Protein AF-A0A967J7N3-F1 (afdb_monomer)

Sequence (209 aa):
EATVTTAWYPTAAAEADALASRIVAMHDAGRAWSDLAILFRKNKDMLLVHEALGRHGVPFEVANLGGLLSVPEVTDLHAWLRILHAPEDGPALARILLGSRFRLGLADLVPLARWVQSRRRTSELDRDHELLPDVGLLEAVDHLDELGDLRSGAVDALSSFAAEYRDLLEVAQGASLVELSRTILDRTGAWADLDSMDPSAGLSARLNL

Radius of gyration: 24.79 Å; Cα contacts (8 Å, |Δi|>4): 148; chains: 1; bounding box: 56×41×73 Å

Foldseek 3Di:
DDDDDDDDDPDLLRVLLVVLVVLVVVVVVPDDLVNDDDDDPDPVSVVSNVVNNVVSVHDDDDDDPPCLCVQLLSVLLVLLVCCLVPVQPQVSVVSNCCDPQLVDDPVQLVLLVVVLVVVVVVVVVVPPDPDDDRRHSLNSLVVVVPRPPHDPSSVVSSVVVNVVSVVLNVCVVPDDPVRSSVVSSVVSVVVVVLVPDDPVSSVVNVVVD

pLDDT: mean 83.0, std 15.22, range [42.44, 97.0]

Nearest PDB structures (foldseek):
  2pjr-assembly1_A  TM=7.431E-01  e=2.105E-07  Geobacillus stearothermophilus
  2is4-assembly1_B  TM=7.824E-01  e=3.946E-05  Escherichia coli
  4c2t-assembly1_B  TM=7.831E-01  e=3.759E-05  Deinococcus radiodurans
  2is4-assembly1_A  TM=7.619E-01  e=3.946E-05  Escherichia coli
  2is6-assembly1_A  TM=7.707E-01  e=3.170E-04  Escherichia coli

Secondary structure (DSSP, 8-state):
-PPP-----SSHHHHHHHHHHHHHHHHHTT--GGG-----SSGGGHHHHHHHHHHTT-----S--TTGGGSHHHHHHHHHHHHHH-TT-HHHHHHHHHSTTT---HHHHHHHHHHHHHHHHHHHH-TTS-------HHHHHHTTTT-TT--HHHHHHHHHHHHHHHHHHHHHTTS-HHHHHHHHHHHHTHHHHHHTS-HHHHHHHHHH-

Mean predicted aligned error: 12.07 Å

Structure (mmCIF, N/CA/C/O backbone):
data_AF-A0A967J7N3-F1
#
_entry.id   AF-A0A967J7N3-F1
#
loop_
_atom_site.group_PDB
_atom_site.id
_atom_site.type_symbol
_atom_site.label_atom_id
_atom_site.label_alt_id
_atom_site.label_comp_id
_atom_site.label_asym_id
_atom_site.label_entity_id
_atom_site.label_seq_id
_atom_site.pdbx_PDB_ins_code
_atom_site.Cartn_x
_atom_site.Cartn_y
_atom_site.Cartn_z
_atom_site.occupancy
_atom_site.B_iso_or_equiv
_atom_site.auth_seq_id
_atom_site.auth_comp_id
_atom_site.auth_asym_id
_atom_site.auth_atom_id
_atom_site.pdbx_PDB_model_num
ATOM 1 N N . GLU A 1 1 ? 32.189 -23.922 -27.385 1.00 58.09 1 GLU A N 1
ATOM 2 C CA . GLU A 1 1 ? 33.043 -23.364 -26.317 1.00 58.09 1 GLU A CA 1
ATOM 3 C C . GLU A 1 1 ? 32.393 -22.076 -25.834 1.00 58.09 1 GLU A C 1
ATOM 5 O O . GLU A 1 1 ? 31.979 -21.292 -26.679 1.00 58.09 1 GLU A O 1
ATOM 10 N N . ALA A 1 2 ? 32.187 -21.896 -24.529 1.00 78.94 2 ALA A N 1
ATOM 11 C CA . ALA A 1 2 ? 31.588 -20.669 -24.006 1.00 78.94 2 ALA A CA 1
ATOM 12 C C . ALA A 1 2 ? 32.706 -19.686 -23.635 1.00 78.94 2 ALA A C 1
ATOM 14 O O . ALA A 1 2 ? 33.539 -19.994 -22.785 1.00 78.94 2 ALA A O 1
ATOM 15 N N . THR A 1 3 ? 32.739 -18.520 -24.279 1.00 89.62 3 THR A N 1
ATOM 16 C CA . THR A 1 3 ? 33.706 -17.456 -23.978 1.00 89.62 3 THR A CA 1
ATOM 17 C C . THR A 1 3 ? 33.108 -16.496 -22.958 1.00 89.62 3 THR A C 1
ATOM 19 O O . THR A 1 3 ? 32.027 -15.951 -23.175 1.00 89.62 3 THR A O 1
ATOM 22 N N . VAL A 1 4 ? 33.818 -16.263 -21.855 1.00 92.50 4 VAL A N 1
ATOM 23 C CA . VAL A 1 4 ? 33.448 -15.252 -20.856 1.00 92.50 4 VAL A CA 1
ATOM 24 C C . VAL A 1 4 ? 34.242 -13.979 -21.132 1.00 92.50 4 VAL A C 1
ATOM 26 O O . VAL A 1 4 ? 35.457 -14.028 -21.316 1.00 92.50 4 VAL A O 1
ATOM 29 N N . THR A 1 5 ? 33.560 -12.837 -21.166 1.00 92.44 5 THR A N 1
ATOM 30 C CA . THR A 1 5 ? 34.181 -11.515 -21.325 1.00 92.44 5 THR A CA 1
ATOM 31 C C . THR A 1 5 ? 33.930 -10.692 -20.072 1.00 92.44 5 THR A C 1
ATOM 33 O O . THR A 1 5 ? 32.819 -10.694 -19.547 1.00 92.44 5 THR A O 1
ATOM 36 N N . THR A 1 6 ? 34.946 -9.970 -19.613 1.00 94.62 6 THR A N 1
ATOM 37 C CA . THR A 1 6 ? 34.839 -9.009 -18.513 1.00 94.62 6 THR A CA 1
ATOM 38 C C . THR A 1 6 ? 35.262 -7.628 -19.001 1.00 94.62 6 THR A C 1
ATOM 40 O O . THR A 1 6 ? 36.109 -7.501 -19.885 1.00 94.62 6 THR A O 1
ATOM 43 N N . ALA A 1 7 ? 34.645 -6.589 -18.448 1.00 93.62 7 ALA A N 1
ATOM 44 C CA . ALA A 1 7 ? 34.952 -5.200 -18.754 1.00 93.62 7 ALA A CA 1
ATOM 45 C C . ALA A 1 7 ? 34.830 -4.362 -17.480 1.00 93.62 7 ALA A C 1
ATOM 47 O O . ALA A 1 7 ? 34.119 -4.738 -16.549 1.00 93.62 7 ALA A O 1
ATOM 48 N N . TRP A 1 8 ? 35.542 -3.240 -17.443 1.00 96.56 8 TRP A N 1
ATOM 49 C CA . TRP A 1 8 ? 35.456 -2.258 -16.369 1.00 96.56 8 TRP A CA 1
ATOM 50 C C . TRP A 1 8 ? 35.079 -0.905 -16.961 1.00 96.56 8 TRP A C 1
ATOM 52 O O . TRP A 1 8 ? 35.595 -0.530 -18.016 1.00 96.56 8 TRP A O 1
ATOM 62 N N . TYR A 1 9 ? 34.208 -0.176 -16.267 1.00 96.00 9 TYR A N 1
ATOM 63 C CA . TYR A 1 9 ? 33.705 1.119 -16.708 1.00 96.00 9 TYR A CA 1
ATOM 64 C C . TYR A 1 9 ? 33.923 2.189 -15.632 1.00 96.00 9 TYR A C 1
ATOM 66 O O . TYR A 1 9 ? 33.829 1.884 -14.442 1.00 96.00 9 TYR A O 1
ATOM 74 N N . PRO A 1 10 ? 34.166 3.455 -16.024 1.00 95.31 10 PRO A N 1
ATOM 75 C CA . PRO A 1 10 ? 34.413 4.536 -15.067 1.00 95.31 10 PRO A CA 1
ATOM 76 C C . PRO A 1 10 ? 33.214 4.885 -14.177 1.00 95.31 10 PRO A C 1
ATOM 78 O O . PRO A 1 10 ? 33.399 5.425 -13.089 1.00 95.31 10 PRO A O 1
ATOM 81 N N . THR A 1 11 ? 31.988 4.625 -14.642 1.00 95.75 11 THR A N 1
ATOM 82 C CA . THR A 1 11 ? 30.748 4.921 -13.913 1.00 95.75 11 THR A CA 1
ATOM 83 C C . THR A 1 11 ? 29.717 3.816 -14.128 1.00 95.75 11 THR A C 1
ATOM 85 O O . THR A 1 11 ? 29.716 3.155 -15.165 1.00 95.75 11 THR A O 1
ATOM 88 N N . ALA A 1 12 ? 28.792 3.664 -13.175 1.00 91.69 12 ALA A N 1
ATOM 89 C CA . ALA A 1 12 ? 27.666 2.734 -13.301 1.00 91.69 12 ALA A CA 1
ATOM 90 C C . ALA A 1 12 ? 26.746 3.087 -14.487 1.00 91.69 12 ALA A C 1
ATOM 92 O O . ALA A 1 12 ? 26.204 2.202 -15.137 1.00 91.69 12 ALA A O 1
ATOM 93 N N . ALA A 1 13 ? 26.611 4.377 -14.815 1.00 92.06 13 ALA A N 1
ATOM 94 C CA . ALA A 1 13 ? 25.871 4.813 -15.999 1.00 92.06 13 ALA A CA 1
ATOM 95 C C . ALA A 1 13 ? 26.564 4.378 -17.305 1.00 92.06 13 ALA A C 1
ATOM 97 O O . ALA A 1 13 ? 25.904 3.888 -18.215 1.00 92.06 13 ALA A O 1
ATOM 98 N N . ALA A 1 14 ? 27.897 4.494 -17.384 1.00 95.75 14 ALA A N 1
ATOM 99 C CA . ALA A 1 14 ? 28.658 4.029 -18.544 1.00 95.75 14 ALA A CA 1
ATOM 100 C C . ALA A 1 14 ? 28.619 2.498 -18.683 1.00 95.75 14 ALA A C 1
ATOM 102 O O . ALA A 1 14 ? 28.550 1.984 -19.797 1.00 95.75 14 ALA A O 1
ATOM 103 N N . GLU A 1 15 ? 28.637 1.774 -17.562 1.00 95.69 15 GLU A N 1
ATOM 104 C CA . GLU A 1 15 ? 28.423 0.324 -17.542 1.00 95.69 15 GLU A CA 1
ATOM 105 C C . GLU A 1 15 ? 27.031 -0.048 -18.066 1.00 95.69 15 GLU A C 1
ATOM 107 O O . GLU A 1 15 ? 26.917 -0.920 -18.926 1.00 95.69 15 GLU A O 1
ATOM 112 N N . ALA A 1 16 ? 25.984 0.641 -17.603 1.00 94.50 16 ALA A N 1
ATOM 113 C CA . ALA A 1 16 ? 24.609 0.416 -18.039 1.00 94.50 16 ALA A CA 1
ATOM 114 C C . ALA A 1 16 ? 24.421 0.650 -19.549 1.00 94.50 16 ALA A C 1
ATOM 116 O O . ALA A 1 16 ? 23.828 -0.190 -20.228 1.00 94.50 16 ALA A O 1
ATOM 117 N N . ASP A 1 17 ? 24.980 1.734 -20.097 1.00 95.75 17 ASP A N 1
ATOM 118 C CA . ASP A 1 17 ? 24.931 2.016 -21.540 1.00 95.75 17 ASP A CA 1
ATOM 119 C C . ASP A 1 17 ? 25.707 0.990 -22.367 1.00 95.75 17 ASP A C 1
ATOM 121 O O . ASP A 1 17 ? 25.257 0.562 -23.435 1.00 95.75 17 ASP A O 1
ATOM 125 N N . ALA A 1 18 ? 26.863 0.548 -21.873 1.00 96.19 18 ALA A N 1
ATOM 126 C CA . ALA A 1 18 ? 27.638 -0.484 -22.544 1.00 96.19 18 ALA A CA 1
ATOM 127 C C . ALA A 1 18 ? 26.926 -1.847 -22.519 1.00 96.19 18 ALA A C 1
ATOM 129 O O . ALA A 1 18 ? 26.960 -2.572 -23.517 1.00 96.19 18 ALA A O 1
ATOM 130 N N . LEU A 1 19 ? 26.249 -2.183 -21.414 1.00 95.69 19 LEU A N 1
ATOM 131 C CA . LEU A 1 19 ? 25.390 -3.364 -21.307 1.00 95.69 19 LEU A CA 1
ATOM 132 C C . LEU A 1 19 ? 24.241 -3.299 -22.316 1.00 95.69 19 LEU A C 1
ATOM 134 O O . LEU A 1 19 ? 24.088 -4.231 -23.105 1.00 95.69 19 LEU A O 1
ATOM 138 N N . ALA A 1 20 ? 23.487 -2.197 -22.347 1.00 96.06 20 ALA A N 1
ATOM 139 C CA . ALA A 1 20 ? 22.379 -2.007 -23.283 1.00 96.06 20 ALA A CA 1
ATOM 140 C C . ALA A 1 20 ? 22.848 -2.107 -24.745 1.00 96.06 20 ALA A C 1
ATOM 142 O O . ALA A 1 20 ? 22.291 -2.878 -25.527 1.00 96.06 20 ALA A O 1
ATOM 143 N N . SER A 1 21 ? 23.946 -1.430 -25.090 1.00 96.75 21 SER A N 1
ATOM 144 C CA . SER A 1 21 ? 24.555 -1.501 -26.425 1.00 96.75 21 SER A CA 1
ATOM 145 C C . SER A 1 21 ? 24.969 -2.926 -26.807 1.00 96.75 21 SER A C 1
ATOM 147 O O . SER A 1 21 ? 24.811 -3.345 -27.954 1.00 96.75 21 SER A O 1
ATOM 149 N N . ARG A 1 22 ? 25.494 -3.705 -25.854 1.00 95.88 22 ARG A N 1
ATOM 150 C CA . ARG A 1 22 ? 25.904 -5.092 -26.104 1.00 95.88 22 ARG A CA 1
ATOM 151 C C . ARG A 1 22 ? 24.712 -6.026 -26.287 1.00 95.88 22 ARG A C 1
ATOM 153 O O . ARG A 1 22 ? 24.789 -6.927 -27.118 1.00 95.88 22 ARG A O 1
ATOM 160 N N . ILE A 1 23 ? 23.633 -5.803 -25.545 1.00 96.25 23 ILE A N 1
ATOM 161 C CA . ILE A 1 23 ? 22.369 -6.529 -25.696 1.00 96.25 23 ILE A CA 1
ATOM 162 C C . ILE A 1 23 ? 21.775 -6.282 -27.088 1.00 96.25 23 ILE A C 1
ATOM 164 O O . ILE A 1 23 ? 21.447 -7.249 -27.774 1.00 96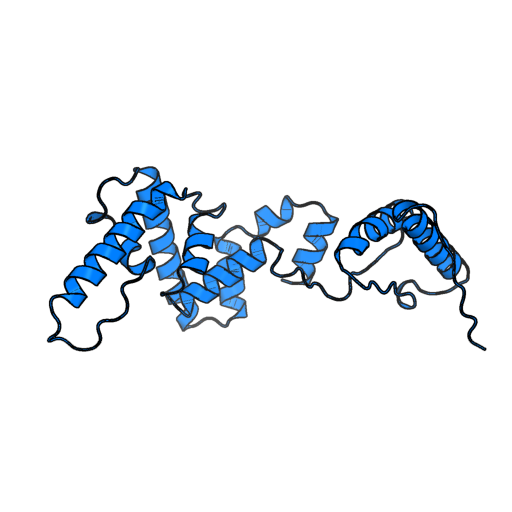.25 23 ILE A O 1
ATOM 168 N N . VAL A 1 24 ? 21.756 -5.027 -27.556 1.00 97.00 24 VAL A N 1
ATOM 169 C CA . VAL A 1 24 ? 21.360 -4.683 -28.936 1.00 97.00 24 VAL A CA 1
ATOM 170 C C . VAL A 1 24 ? 22.236 -5.410 -29.956 1.00 97.00 24 VAL A C 1
ATOM 172 O O . VAL A 1 24 ? 21.717 -6.109 -30.817 1.00 97.00 24 VAL A O 1
ATOM 175 N N . ALA A 1 25 ? 23.563 -5.355 -29.812 1.00 96.38 25 ALA A N 1
ATOM 176 C CA . ALA A 1 25 ? 24.470 -6.024 -30.746 1.00 96.38 25 ALA A CA 1
ATOM 177 C C . ALA A 1 25 ? 24.284 -7.555 -30.789 1.00 96.38 25 ALA A C 1
ATOM 179 O O . ALA A 1 25 ? 24.445 -8.174 -31.840 1.00 96.38 25 ALA A O 1
ATOM 180 N N . MET A 1 26 ? 23.957 -8.190 -29.656 1.00 95.75 26 MET A N 1
ATOM 181 C CA . MET A 1 26 ? 23.635 -9.621 -29.619 1.00 95.75 26 MET A CA 1
ATOM 182 C C . MET A 1 26 ? 22.309 -9.927 -30.317 1.00 95.75 26 MET A C 1
ATOM 184 O O . MET A 1 26 ? 22.208 -10.954 -30.992 1.00 95.75 26 MET A O 1
ATOM 188 N N . HIS A 1 27 ? 21.315 -9.050 -30.169 1.00 96.44 27 HIS A N 1
ATOM 189 C CA . HIS A 1 27 ? 20.041 -9.177 -30.865 1.00 96.44 27 HIS A CA 1
ATOM 190 C C . HIS A 1 27 ? 20.195 -9.015 -32.377 1.00 96.44 27 HIS A C 1
ATOM 192 O O . HIS A 1 27 ? 19.741 -9.875 -33.129 1.00 96.44 27 HIS A O 1
ATOM 198 N N . ASP A 1 28 ? 20.934 -7.994 -32.814 1.00 96.31 28 ASP A N 1
ATOM 199 C CA . ASP A 1 28 ? 21.247 -7.756 -34.227 1.00 96.31 28 ASP A CA 1
ATOM 200 C C . ASP A 1 28 ? 22.021 -8.931 -34.852 1.00 96.31 28 ASP A C 1
ATOM 202 O O . ASP A 1 28 ? 21.887 -9.219 -36.041 1.00 96.31 28 ASP A O 1
ATOM 206 N N . ALA A 1 29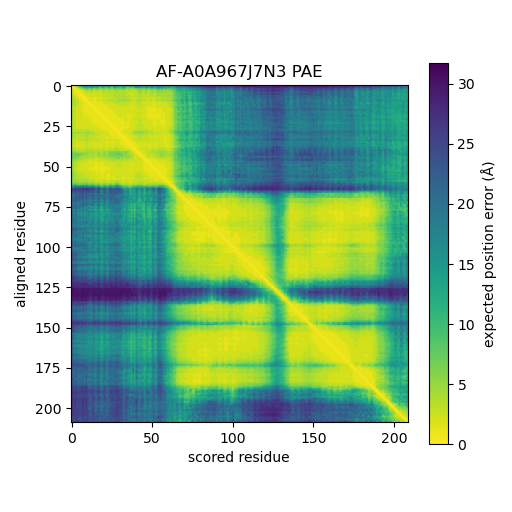 ? 22.795 -9.663 -34.044 1.00 96.25 29 ALA A N 1
ATOM 207 C CA . ALA A 1 29 ? 23.470 -10.900 -34.440 1.00 96.25 29 ALA A CA 1
ATOM 208 C C . ALA A 1 29 ? 22.553 -12.147 -34.450 1.00 96.25 29 ALA A C 1
ATOM 210 O O . ALA A 1 29 ? 23.033 -13.258 -34.684 1.00 96.25 29 ALA A O 1
ATOM 211 N N . GLY A 1 30 ? 21.249 -11.985 -34.204 1.00 95.94 30 GLY A N 1
ATOM 212 C CA . GLY A 1 30 ? 20.223 -13.021 -34.341 1.00 95.94 30 GLY A CA 1
ATOM 213 C C . GLY A 1 30 ? 19.737 -13.661 -33.037 1.00 95.94 30 GLY A C 1
ATOM 214 O O . GLY A 1 30 ? 19.027 -14.664 -33.095 1.00 95.94 30 GLY A O 1
ATOM 215 N N . ARG A 1 31 ? 20.103 -13.137 -31.859 1.00 96.12 31 ARG A N 1
ATOM 216 C CA . ARG A 1 31 ? 19.573 -13.637 -30.574 1.00 96.12 31 ARG A CA 1
ATOM 217 C C . ARG A 1 31 ? 18.204 -13.034 -30.281 1.00 96.12 31 ARG A C 1
ATOM 219 O O . ARG A 1 31 ? 18.018 -11.833 -30.437 1.00 96.12 31 ARG A O 1
ATOM 226 N N . ALA A 1 32 ? 17.245 -13.828 -29.809 1.00 94.69 32 ALA A N 1
ATOM 227 C CA . ALA A 1 32 ? 15.979 -13.267 -29.347 1.00 94.69 32 ALA A CA 1
ATOM 228 C C . ALA A 1 32 ? 16.188 -12.492 -28.035 1.00 94.69 32 ALA A C 1
ATOM 230 O O . ALA A 1 32 ? 17.042 -12.859 -27.227 1.00 94.69 32 ALA A O 1
ATOM 231 N N . TRP A 1 33 ? 15.385 -11.451 -27.791 1.00 92.88 33 TRP A N 1
ATOM 232 C CA . TRP A 1 33 ? 15.417 -10.712 -26.519 1.00 92.88 33 TRP A CA 1
ATOM 233 C C . TRP A 1 33 ? 15.202 -11.634 -25.314 1.00 92.88 33 TRP A C 1
ATOM 235 O O . TRP A 1 33 ? 15.900 -11.514 -24.314 1.00 92.88 33 TRP A O 1
ATOM 245 N N . SER A 1 34 ? 14.302 -12.612 -25.454 1.00 90.56 34 SER A N 1
ATOM 246 C CA . SER A 1 34 ? 13.989 -13.624 -24.439 1.00 90.56 34 SER A CA 1
ATOM 247 C C . SER A 1 34 ? 15.159 -14.546 -24.083 1.00 90.56 34 SER A C 1
ATOM 249 O O . SER A 1 34 ? 15.112 -15.213 -23.054 1.00 90.56 34 SER A O 1
ATOM 251 N N . ASP A 1 35 ? 16.207 -14.598 -24.911 1.00 93.50 35 ASP A N 1
ATOM 252 C CA . ASP A 1 35 ? 17.390 -15.431 -24.668 1.00 93.50 35 ASP A CA 1
ATOM 253 C C . ASP A 1 35 ? 18.478 -14.696 -23.871 1.00 93.50 35 ASP A C 1
ATOM 255 O O . ASP A 1 35 ? 19.567 -15.244 -23.654 1.00 93.50 35 ASP A O 1
ATOM 259 N N . LEU A 1 36 ? 18.233 -13.434 -23.510 1.00 93.56 36 LEU A N 1
ATOM 260 C CA . LEU A 1 36 ? 19.187 -12.549 -22.858 1.00 93.56 36 LEU A CA 1
ATOM 261 C C . LEU A 1 36 ? 18.678 -12.185 -21.461 1.00 93.56 36 LEU A C 1
ATOM 263 O O . LEU A 1 36 ? 17.523 -11.817 -21.280 1.00 93.56 36 LEU A O 1
ATOM 267 N N . ALA A 1 37 ? 19.561 -12.261 -20.467 1.00 92.06 37 ALA A N 1
ATOM 268 C CA . ALA A 1 37 ? 19.248 -11.899 -19.090 1.00 92.06 37 ALA A CA 1
ATOM 269 C C . ALA A 1 37 ? 20.377 -11.057 -18.489 1.00 92.06 37 ALA A C 1
ATOM 271 O O . ALA A 1 37 ? 21.558 -11.338 -18.707 1.00 92.06 37 ALA A O 1
ATOM 272 N N . ILE A 1 38 ? 20.004 -10.047 -17.701 1.00 91.06 38 ILE A N 1
ATOM 273 C CA . ILE A 1 38 ? 20.932 -9.235 -16.911 1.00 91.06 38 ILE A CA 1
ATOM 274 C C . ILE A 1 38 ? 20.717 -9.589 -15.442 1.00 91.06 38 ILE A C 1
ATOM 276 O O . ILE A 1 38 ? 19.620 -9.442 -14.909 1.00 91.06 38 ILE A O 1
ATOM 280 N N . LEU A 1 39 ? 21.769 -10.084 -14.791 1.00 89.69 39 LEU A N 1
ATOM 281 C CA . LEU A 1 39 ? 21.716 -10.518 -13.399 1.00 89.69 39 LEU A CA 1
ATOM 282 C C . LEU A 1 39 ? 22.371 -9.472 -12.505 1.00 89.69 39 LEU A C 1
ATOM 284 O O . LEU A 1 39 ? 23.555 -9.166 -12.646 1.00 89.69 39 LEU A O 1
ATOM 288 N N . PHE A 1 40 ? 21.601 -8.962 -11.550 1.00 83.75 40 PHE A N 1
ATOM 289 C CA . PHE A 1 40 ? 22.069 -7.989 -10.572 1.00 83.75 40 PHE A CA 1
ATOM 290 C C . PHE A 1 40 ? 22.336 -8.652 -9.230 1.00 83.75 40 PHE A C 1
ATOM 292 O O . PHE A 1 40 ? 21.640 -9.576 -8.814 1.00 83.75 40 PHE A O 1
ATOM 299 N N . ARG A 1 41 ? 23.312 -8.115 -8.494 1.00 83.88 41 ARG A N 1
ATOM 300 C CA . ARG A 1 41 ? 23.512 -8.480 -7.087 1.00 83.88 41 ARG A CA 1
ATOM 301 C C . ARG A 1 41 ? 22.559 -7.734 -6.151 1.00 83.88 41 ARG A C 1
ATOM 303 O O . ARG A 1 41 ? 22.209 -8.262 -5.099 1.00 83.88 41 ARG A O 1
ATOM 310 N N . LYS A 1 42 ? 22.200 -6.488 -6.478 1.00 76.00 42 LYS A N 1
ATOM 311 C CA . LYS A 1 42 ? 21.324 -5.623 -5.674 1.00 76.00 42 LYS A CA 1
ATOM 312 C C . LYS A 1 42 ? 20.320 -4.914 -6.580 1.00 76.00 42 LYS A C 1
ATOM 314 O O . LYS A 1 42 ? 20.713 -4.341 -7.589 1.00 76.00 42 LYS A O 1
ATOM 319 N N . ASN A 1 43 ? 19.055 -4.858 -6.161 1.00 67.88 43 ASN A N 1
ATOM 320 C CA . ASN A 1 43 ? 17.979 -4.252 -6.958 1.00 67.88 43 ASN A CA 1
ATOM 321 C C . ASN A 1 43 ? 18.192 -2.760 -7.245 1.00 67.88 43 ASN A C 1
ATOM 323 O O . ASN A 1 43 ? 17.767 -2.273 -8.282 1.00 67.88 43 ASN A O 1
ATOM 327 N N . LYS A 1 44 ? 18.881 -2.029 -6.359 1.00 71.62 44 LYS A N 1
ATOM 328 C CA . LYS A 1 44 ? 19.139 -0.591 -6.546 1.00 71.62 44 LYS A CA 1
ATOM 329 C C . LYS A 1 44 ? 19.947 -0.263 -7.812 1.00 71.62 44 LYS A C 1
ATOM 331 O O . LYS A 1 44 ? 19.843 0.847 -8.314 1.00 71.62 44 LYS A O 1
ATOM 336 N N . ASP A 1 45 ? 20.745 -1.211 -8.307 1.00 75.00 45 ASP A N 1
ATOM 337 C CA . ASP A 1 45 ? 21.608 -1.012 -9.477 1.00 75.00 45 ASP A CA 1
ATOM 338 C C . ASP A 1 45 ? 20.827 -1.230 -10.796 1.00 75.00 45 ASP A C 1
ATOM 340 O O . ASP A 1 45 ? 21.311 -0.909 -11.878 1.00 75.00 45 ASP A O 1
ATOM 344 N N . MET A 1 46 ? 19.589 -1.729 -10.702 1.00 80.94 46 MET A N 1
ATOM 345 C CA . MET A 1 46 ? 18.705 -2.036 -11.829 1.00 80.94 46 MET A CA 1
ATOM 346 C C . MET A 1 46 ? 18.165 -0.779 -12.523 1.00 80.94 46 MET A C 1
ATOM 348 O O . MET A 1 46 ? 18.026 -0.772 -13.742 1.00 80.94 46 MET A O 1
ATOM 352 N N . LEU A 1 47 ? 17.902 0.299 -11.768 1.00 80.88 47 LEU A N 1
ATOM 353 C CA . LEU A 1 47 ? 17.286 1.522 -12.301 1.00 80.88 47 LEU A CA 1
ATOM 354 C C . LEU A 1 47 ? 18.123 2.152 -13.426 1.00 80.88 47 LEU A C 1
ATOM 356 O O . LEU A 1 47 ? 17.586 2.502 -14.470 1.00 80.88 47 LEU A O 1
ATOM 360 N N . LEU A 1 48 ? 19.447 2.214 -13.248 1.00 86.19 48 LEU A N 1
ATOM 361 C CA . LEU A 1 48 ? 20.364 2.746 -14.263 1.00 86.19 48 LEU A CA 1
ATOM 362 C C . LEU A 1 48 ? 20.348 1.912 -15.550 1.00 86.19 48 LEU A C 1
ATOM 364 O O . LEU A 1 48 ? 20.441 2.457 -16.648 1.00 86.19 48 LEU A O 1
ATOM 368 N N . VAL A 1 49 ? 20.210 0.590 -15.425 1.00 90.25 49 VAL A N 1
ATOM 369 C CA . VAL A 1 49 ? 20.120 -0.302 -16.585 1.00 90.25 49 VAL A CA 1
ATOM 370 C C . VAL A 1 49 ? 18.759 -0.193 -17.266 1.00 90.25 49 VAL A C 1
ATOM 372 O O . VAL A 1 49 ? 18.720 -0.205 -18.490 1.00 90.25 49 VAL A O 1
ATOM 375 N N . HIS A 1 50 ? 17.661 -0.010 -16.527 1.00 86.75 50 HIS A N 1
ATOM 376 C CA . HIS A 1 50 ? 16.349 0.263 -17.126 1.00 86.75 50 HIS A CA 1
ATOM 377 C C . HIS A 1 50 ? 16.358 1.524 -17.986 1.00 86.75 50 HIS A C 1
ATOM 379 O O . HIS A 1 50 ? 15.909 1.487 -19.129 1.00 86.75 50 HIS A O 1
ATOM 385 N N . GLU A 1 51 ? 16.899 2.625 -17.461 1.00 86.56 51 GLU A N 1
ATOM 386 C CA . GLU A 1 51 ? 17.009 3.879 -18.209 1.00 86.56 51 GLU A CA 1
ATOM 387 C C . GLU A 1 51 ? 17.854 3.698 -19.477 1.00 86.56 51 GLU A C 1
ATOM 389 O O . GLU A 1 51 ? 17.460 4.144 -20.556 1.00 86.56 51 GLU A O 1
ATOM 394 N N . ALA A 1 52 ? 18.986 2.994 -19.381 1.00 93.69 52 ALA A N 1
ATOM 395 C CA . ALA A 1 52 ? 19.824 2.686 -20.535 1.00 93.69 52 ALA A CA 1
ATOM 396 C C . ALA A 1 52 ? 19.082 1.827 -21.576 1.00 93.69 52 ALA A C 1
ATOM 398 O O . ALA A 1 52 ? 19.007 2.212 -22.741 1.00 93.69 52 ALA A O 1
ATOM 399 N N . LEU A 1 53 ? 18.467 0.709 -21.175 1.00 93.06 53 LEU A N 1
ATOM 400 C CA . LEU A 1 53 ? 17.690 -0.150 -22.078 1.00 93.06 53 LEU A CA 1
ATOM 401 C C . LEU A 1 53 ? 16.554 0.623 -22.761 1.00 93.06 53 LEU A C 1
ATOM 403 O O . LEU A 1 53 ? 16.379 0.495 -23.973 1.00 93.06 53 LEU A O 1
ATOM 407 N N . GLY A 1 54 ? 15.853 1.487 -22.018 1.00 89.06 54 GLY A N 1
ATOM 408 C CA . GLY A 1 54 ? 14.815 2.369 -22.549 1.00 89.06 54 GLY A CA 1
ATOM 409 C C . GLY A 1 54 ? 15.343 3.345 -23.605 1.00 89.06 54 GLY A C 1
ATOM 410 O O . GLY A 1 54 ? 14.763 3.448 -24.685 1.00 89.06 54 GLY A O 1
ATOM 411 N N . ARG A 1 55 ? 16.485 4.005 -23.355 1.00 93.62 55 ARG A N 1
ATOM 412 C CA . ARG A 1 55 ? 17.140 4.886 -24.348 1.00 93.62 55 ARG A CA 1
ATOM 413 C C . ARG A 1 55 ? 17.560 4.144 -25.616 1.00 93.62 55 ARG A C 1
ATOM 415 O O . ARG A 1 55 ? 17.539 4.729 -26.694 1.00 93.62 55 ARG A O 1
ATOM 422 N N . HIS A 1 56 ? 17.930 2.873 -25.485 1.00 93.44 56 HIS A N 1
ATOM 423 C CA . HIS A 1 56 ? 18.306 2.004 -26.599 1.00 93.44 56 HIS A CA 1
ATOM 424 C C . HIS A 1 56 ? 17.109 1.308 -27.273 1.00 93.44 56 HIS A C 1
ATOM 426 O O . HIS A 1 56 ? 17.309 0.572 -28.237 1.00 93.44 56 HIS A O 1
ATOM 432 N N . GLY A 1 57 ? 15.876 1.531 -26.801 1.00 91.56 57 GLY A N 1
ATOM 433 C CA . GLY A 1 57 ? 14.670 0.916 -27.363 1.00 91.56 57 GLY A CA 1
ATOM 434 C C . GLY A 1 57 ? 14.594 -0.601 -27.162 1.00 91.56 57 GLY A C 1
ATOM 435 O O . GLY A 1 57 ? 13.916 -1.285 -27.926 1.00 91.56 57 GLY A O 1
ATOM 436 N N . VAL A 1 58 ? 15.300 -1.137 -26.164 1.00 93.44 58 VAL A N 1
ATOM 437 C CA . VAL A 1 58 ? 15.313 -2.573 -25.874 1.00 93.44 58 VAL A CA 1
ATOM 438 C C . VAL A 1 58 ? 14.076 -2.931 -25.048 1.00 93.44 58 VAL A C 1
ATOM 440 O O . VAL A 1 58 ? 13.915 -2.383 -23.955 1.00 93.44 58 VAL A O 1
ATOM 443 N N . PRO A 1 59 ? 13.209 -3.851 -25.507 1.00 88.56 59 PRO A N 1
ATOM 444 C CA . PRO A 1 59 ? 12.123 -4.358 -24.680 1.00 88.56 59 PRO A CA 1
ATOM 445 C C . PRO A 1 59 ? 12.699 -5.217 -23.548 1.00 88.56 59 PRO A C 1
ATOM 447 O O . PRO A 1 59 ? 13.541 -6.083 -23.789 1.00 88.56 59 PRO A O 1
ATOM 450 N N . PHE A 1 60 ? 12.247 -4.996 -22.315 1.00 84.31 60 PHE A N 1
ATOM 451 C CA . PHE A 1 60 ? 12.707 -5.758 -21.156 1.00 84.31 60 PHE A CA 1
ATOM 452 C C . PHE A 1 60 ? 11.562 -6.096 -20.205 1.00 84.31 60 PHE A C 1
ATOM 454 O O . PHE A 1 60 ? 10.570 -5.375 -20.110 1.00 84.31 60 PHE A O 1
ATOM 461 N N . GLU A 1 61 ? 11.740 -7.196 -19.480 1.00 80.00 61 GLU A N 1
ATOM 462 C CA . GLU A 1 61 ? 10.878 -7.629 -18.388 1.00 80.00 61 GLU A CA 1
ATOM 463 C C . GLU A 1 61 ? 11.733 -7.805 -17.131 1.00 80.00 61 GLU A C 1
ATOM 465 O O . GLU A 1 61 ? 12.859 -8.307 -17.186 1.00 80.00 61 GLU A O 1
ATOM 470 N N . VAL A 1 62 ? 11.203 -7.384 -15.985 1.00 75.56 62 VAL A N 1
ATOM 471 C CA . VAL A 1 62 ? 11.888 -7.510 -14.698 1.00 75.56 62 VAL A CA 1
ATOM 472 C C . VAL A 1 62 ? 11.445 -8.799 -14.023 1.00 75.56 62 VAL A C 1
ATOM 474 O O . VAL A 1 62 ? 10.399 -8.853 -13.378 1.00 75.56 62 VAL A O 1
ATOM 477 N N . ALA A 1 63 ? 12.263 -9.845 -14.144 1.00 61.06 63 ALA A N 1
ATOM 478 C CA . ALA A 1 63 ? 12.072 -11.068 -13.374 1.00 61.06 63 ALA A CA 1
ATOM 479 C C . ALA A 1 63 ? 12.278 -10.767 -11.877 1.00 61.06 63 ALA A C 1
ATOM 481 O O . ALA A 1 63 ? 13.296 -10.190 -11.495 1.00 61.06 63 ALA A O 1
ATOM 482 N N . ASN A 1 64 ? 11.328 -11.187 -11.036 1.00 53.12 64 ASN A N 1
ATOM 483 C CA . ASN A 1 64 ? 11.165 -10.805 -9.625 1.00 53.12 64 ASN A CA 1
ATOM 484 C C . ASN A 1 64 ? 10.723 -9.350 -9.402 1.00 53.12 64 ASN A C 1
ATOM 486 O O . ASN A 1 64 ? 11.507 -8.483 -9.008 1.00 53.12 64 ASN A O 1
ATOM 490 N N . LEU A 1 65 ? 9.408 -9.128 -9.457 1.00 52.78 65 LEU A N 1
ATOM 491 C CA . LEU A 1 65 ? 8.764 -8.049 -8.713 1.00 52.78 65 LEU A CA 1
ATOM 492 C C . LEU A 1 65 ? 8.838 -8.323 -7.201 1.00 52.78 65 LEU A C 1
ATOM 494 O O . LEU A 1 65 ? 7.839 -8.522 -6.517 1.00 52.78 65 LEU A O 1
ATOM 498 N N . GLY A 1 66 ? 10.033 -8.173 -6.631 1.00 53.78 66 GLY A N 1
ATOM 499 C CA . GLY A 1 66 ? 10.210 -7.846 -5.210 1.00 53.78 66 GLY A CA 1
ATOM 500 C C . GLY A 1 66 ? 9.667 -6.453 -4.842 1.00 53.78 66 GLY A C 1
ATOM 501 O O . GLY A 1 66 ? 10.075 -5.884 -3.837 1.00 53.78 66 GLY A O 1
ATOM 502 N N . GLY A 1 67 ? 8.790 -5.892 -5.678 1.00 60.59 67 GLY A N 1
ATOM 503 C CA . GLY A 1 67 ? 8.152 -4.592 -5.553 1.00 60.59 67 GLY A CA 1
ATOM 504 C C . GLY A 1 67 ? 6.634 -4.663 -5.696 1.00 60.59 67 GLY A C 1
ATOM 505 O O . GLY A 1 67 ? 6.001 -3.616 -5.771 1.00 60.59 67 GLY A O 1
ATOM 506 N N . LEU A 1 68 ? 6.021 -5.852 -5.697 1.00 67.25 68 LEU A N 1
ATOM 507 C CA . LEU A 1 68 ? 4.561 -5.936 -5.723 1.00 67.25 68 LEU A CA 1
ATOM 508 C C . LEU A 1 68 ? 3.944 -5.191 -4.526 1.00 67.25 68 LEU A C 1
ATOM 510 O O . LEU A 1 68 ? 3.103 -4.322 -4.700 1.00 67.25 68 LEU A O 1
ATOM 514 N N . LEU A 1 69 ? 4.480 -5.417 -3.323 1.00 70.81 69 LEU A N 1
ATOM 515 C CA . LEU A 1 69 ? 4.132 -4.666 -2.106 1.00 70.81 69 LEU A CA 1
ATOM 516 C C . LEU A 1 69 ? 4.785 -3.270 -2.026 1.00 70.81 69 LEU A C 1
ATOM 518 O O . LEU A 1 69 ? 4.760 -2.636 -0.976 1.00 70.81 69 LEU A O 1
ATOM 522 N N . SER A 1 70 ? 5.442 -2.810 -3.093 1.00 71.19 70 SER A N 1
ATOM 523 C CA . SER A 1 70 ? 5.843 -1.404 -3.232 1.00 71.19 70 SER A CA 1
ATOM 524 C C . SER A 1 70 ? 4.843 -0.602 -4.062 1.00 71.19 70 SER A C 1
ATOM 526 O O . SER A 1 70 ? 4.845 0.624 -3.980 1.00 71.19 70 SER A O 1
ATOM 528 N N . VAL A 1 71 ? 3.965 -1.283 -4.812 1.00 77.94 71 VAL A N 1
ATOM 529 C CA . VAL A 1 71 ? 2.832 -0.664 -5.501 1.00 77.94 71 VAL A CA 1
ATOM 530 C C . VAL A 1 71 ? 1.829 -0.210 -4.429 1.00 77.94 71 VAL A C 1
ATOM 532 O O . VAL A 1 71 ? 1.376 -1.052 -3.638 1.00 77.94 71 VAL A O 1
ATOM 535 N N . PRO A 1 72 ? 1.513 1.096 -4.334 1.00 79.88 72 PRO A N 1
ATOM 536 C CA . PRO A 1 72 ? 0.615 1.623 -3.307 1.00 79.88 72 PRO A CA 1
ATOM 537 C C . PRO A 1 72 ? -0.719 0.875 -3.244 1.00 79.88 72 PRO A C 1
ATOM 539 O O . PRO A 1 72 ? -1.123 0.447 -2.165 1.00 79.88 72 PRO A O 1
ATOM 542 N N . GLU A 1 73 ? -1.320 0.611 -4.399 1.00 83.69 73 GLU A N 1
ATOM 543 C CA . GLU A 1 73 ? -2.624 -0.030 -4.560 1.00 83.69 73 GLU A CA 1
ATOM 544 C C . GLU A 1 73 ? -2.626 -1.471 -4.053 1.00 83.69 73 GLU A C 1
ATOM 546 O O . GLU A 1 73 ? -3.544 -1.901 -3.356 1.00 83.69 73 GLU A O 1
ATOM 551 N N . VAL A 1 74 ? -1.561 -2.219 -4.341 1.00 85.75 74 VAL A N 1
ATOM 552 C CA . VAL A 1 74 ? -1.414 -3.604 -3.873 1.00 85.75 74 VAL A CA 1
ATOM 553 C C . VAL A 1 74 ? -1.183 -3.639 -2.365 1.00 85.75 74 VAL A C 1
ATOM 555 O O . VAL A 1 74 ? -1.659 -4.533 -1.666 1.00 85.75 74 VAL A O 1
ATOM 558 N N . THR A 1 75 ? -0.487 -2.637 -1.840 1.00 87.81 75 THR A N 1
ATOM 559 C CA . THR A 1 75 ? -0.225 -2.531 -0.406 1.00 87.81 75 THR A CA 1
ATOM 560 C C . THR A 1 75 ? -1.486 -2.112 0.355 1.00 87.81 75 THR A C 1
ATOM 562 O O . THR A 1 75 ? -1.705 -2.582 1.471 1.00 87.81 75 THR A O 1
ATOM 565 N N . ASP A 1 76 ? -2.341 -1.286 -0.249 1.00 89.88 76 ASP A N 1
ATOM 566 C CA . ASP A 1 76 ? -3.650 -0.905 0.290 1.00 89.88 76 ASP A CA 1
ATOM 567 C C . ASP A 1 76 ? -4.629 -2.077 0.253 1.00 89.88 76 ASP A C 1
ATOM 569 O O . ASP A 1 76 ? -5.254 -2.372 1.270 1.00 89.88 76 ASP A O 1
ATOM 573 N N . LEU A 1 77 ? -4.690 -2.819 -0.859 1.00 92.56 77 LEU A N 1
ATOM 574 C CA . LEU A 1 77 ? -5.433 -4.078 -0.935 1.00 92.56 77 LEU A CA 1
ATOM 575 C C . LEU A 1 77 ? -4.982 -5.047 0.166 1.00 92.56 77 LEU A C 1
ATOM 577 O O . LEU A 1 77 ? -5.807 -5.605 0.887 1.00 92.56 77 LEU A O 1
ATOM 581 N N . HIS A 1 78 ? -3.671 -5.226 0.327 1.00 92.88 78 HIS A N 1
ATOM 582 C CA . HIS A 1 78 ? -3.122 -6.083 1.371 1.00 92.88 78 HIS A CA 1
ATOM 583 C C . HIS A 1 78 ? -3.504 -5.591 2.775 1.00 92.88 78 HIS A C 1
ATO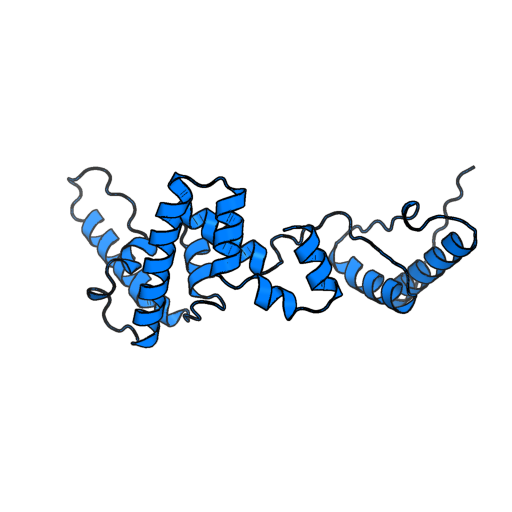M 585 O O . HIS A 1 78 ? -3.864 -6.409 3.618 1.00 92.88 78 HIS A O 1
ATOM 591 N N . ALA A 1 79 ? -3.486 -4.281 3.034 1.00 93.94 79 ALA A N 1
ATOM 592 C CA . ALA A 1 79 ? -3.921 -3.725 4.313 1.00 93.94 79 ALA A CA 1
ATOM 593 C C . ALA A 1 79 ? -5.411 -3.989 4.584 1.00 93.94 79 ALA A C 1
ATOM 595 O O . ALA A 1 79 ? -5.751 -4.422 5.684 1.00 93.94 79 ALA A O 1
ATOM 596 N N . TRP A 1 80 ? -6.281 -3.814 3.584 1.00 95.19 80 TRP A N 1
ATOM 597 C CA . TRP A 1 80 ? -7.710 -4.128 3.698 1.00 95.19 80 TRP A CA 1
ATOM 598 C C . TRP A 1 80 ? -7.951 -5.605 4.004 1.00 95.19 80 TRP A C 1
ATOM 600 O O . TRP A 1 80 ? -8.681 -5.935 4.935 1.00 95.19 80 TRP A O 1
ATOM 610 N N . LEU A 1 81 ? -7.287 -6.506 3.277 1.00 95.56 81 LEU A N 1
ATOM 611 C CA . LEU A 1 81 ? -7.382 -7.946 3.532 1.00 95.56 81 LEU A CA 1
ATOM 612 C C . LEU A 1 81 ? -6.904 -8.311 4.945 1.00 95.56 81 LEU A C 1
ATOM 614 O O . LEU A 1 81 ? -7.507 -9.165 5.594 1.00 95.56 81 LEU A O 1
ATOM 618 N N . ARG A 1 82 ? -5.853 -7.649 5.445 1.00 95.06 82 ARG A N 1
ATOM 619 C CA . ARG A 1 82 ? -5.350 -7.861 6.807 1.00 95.06 82 ARG A CA 1
ATOM 620 C C . ARG A 1 82 ? -6.360 -7.440 7.865 1.00 95.06 82 ARG A C 1
ATOM 622 O O . ARG A 1 82 ? -6.603 -8.241 8.753 1.00 95.06 82 ARG A O 1
ATOM 629 N N . ILE A 1 83 ? -6.988 -6.266 7.759 1.00 94.38 83 ILE A N 1
ATOM 630 C CA . ILE A 1 83 ? -7.971 -5.823 8.768 1.00 94.38 83 ILE A CA 1
ATOM 631 C C . ILE A 1 83 ? -9.297 -6.597 8.707 1.00 94.38 83 ILE A C 1
ATOM 633 O O . ILE A 1 83 ? -9.996 -6.711 9.711 1.00 94.38 83 ILE A O 1
ATOM 637 N N . LEU A 1 84 ? -9.654 -7.148 7.541 1.00 93.56 84 LEU A N 1
ATOM 638 C CA . LEU A 1 84 ? -10.805 -8.048 7.406 1.00 93.56 84 LEU A CA 1
ATOM 639 C C . LEU A 1 84 ? -10.541 -9.407 8.068 1.00 93.56 84 LEU A C 1
ATOM 641 O O . LEU A 1 84 ? -11.470 -10.038 8.561 1.00 93.56 84 LEU A O 1
ATOM 645 N N . HIS A 1 85 ? -9.284 -9.858 8.082 1.00 92.56 85 HIS A N 1
ATOM 646 C CA . HIS A 1 85 ? -8.881 -11.107 8.728 1.00 92.56 85 HIS A CA 1
ATOM 647 C C . HIS A 1 85 ? -8.568 -10.945 10.225 1.00 92.56 85 HIS A C 1
ATOM 649 O O . HIS A 1 85 ? -8.949 -11.797 11.023 1.00 92.56 85 HIS A O 1
ATOM 655 N N . ALA A 1 86 ? -7.863 -9.871 10.579 1.00 91.31 86 ALA A N 1
ATOM 656 C CA . ALA A 1 86 ? -7.340 -9.558 11.905 1.00 91.31 86 ALA A CA 1
ATOM 657 C C . ALA A 1 86 ? -7.658 -8.084 12.245 1.00 91.31 86 ALA A C 1
ATOM 659 O O . ALA A 1 86 ? -6.858 -7.188 11.946 1.00 91.31 86 ALA A O 1
ATOM 660 N N . PRO A 1 87 ? -8.838 -7.811 12.832 1.00 89.56 87 PRO A N 1
ATOM 661 C CA . PRO A 1 87 ? -9.293 -6.462 13.191 1.00 89.56 87 PRO A CA 1
ATOM 662 C C . PRO A 1 87 ? -8.334 -5.674 14.102 1.00 89.56 87 PRO A C 1
ATOM 664 O O . PRO A 1 87 ? -8.333 -4.442 14.110 1.00 89.56 87 PRO A O 1
ATOM 667 N N . GLU A 1 88 ? -7.502 -6.375 14.867 1.00 85.94 88 GLU A N 1
ATOM 668 C CA . GLU A 1 88 ? -6.502 -5.829 15.781 1.00 85.94 88 GLU A CA 1
ATOM 669 C C . GLU A 1 88 ? -5.229 -5.304 15.088 1.00 85.94 88 GLU A C 1
ATOM 671 O O . GLU A 1 88 ? -4.359 -4.728 15.749 1.00 85.94 88 GLU A O 1
ATOM 676 N N . ASP A 1 89 ? -5.098 -5.466 13.766 1.00 90.88 89 ASP A N 1
ATOM 677 C CA . ASP A 1 89 ? -3.935 -5.017 12.994 1.00 90.88 89 ASP A CA 1
ATOM 678 C C . ASP A 1 89 ? -3.877 -3.485 12.849 1.00 90.88 89 ASP A C 1
ATOM 680 O O . ASP A 1 89 ? -4.203 -2.888 11.817 1.00 90.88 89 ASP A O 1
ATOM 684 N N . GLY A 1 90 ? -3.418 -2.836 13.920 1.00 88.88 90 GLY A N 1
ATOM 685 C CA . GLY A 1 90 ? -3.240 -1.390 14.004 1.00 88.88 90 GLY A CA 1
ATOM 686 C C . GLY A 1 90 ? -2.383 -0.796 12.876 1.00 88.88 90 GLY A C 1
ATOM 687 O O . GLY A 1 90 ? -2.786 0.223 12.317 1.00 88.88 90 GLY A O 1
ATOM 688 N N . PRO A 1 91 ? -1.227 -1.383 12.502 1.00 91.06 91 PRO A N 1
ATOM 689 C CA . PRO A 1 91 ? -0.437 -0.909 11.366 1.00 91.06 91 PRO A CA 1
ATOM 690 C C . PRO A 1 91 ? -1.183 -0.933 10.024 1.00 91.06 91 PRO A C 1
ATOM 692 O O . PRO A 1 91 ? -1.094 0.040 9.272 1.00 91.06 91 PRO A O 1
ATOM 695 N N . ALA A 1 92 ? -1.922 -2.006 9.719 1.00 93.12 92 ALA A N 1
ATOM 696 C CA . ALA A 1 92 ? -2.719 -2.082 8.493 1.00 93.12 92 ALA A CA 1
ATOM 697 C C . ALA A 1 92 ? -3.858 -1.051 8.500 1.00 93.12 92 ALA A C 1
ATOM 699 O O . ALA A 1 92 ? -4.042 -0.328 7.519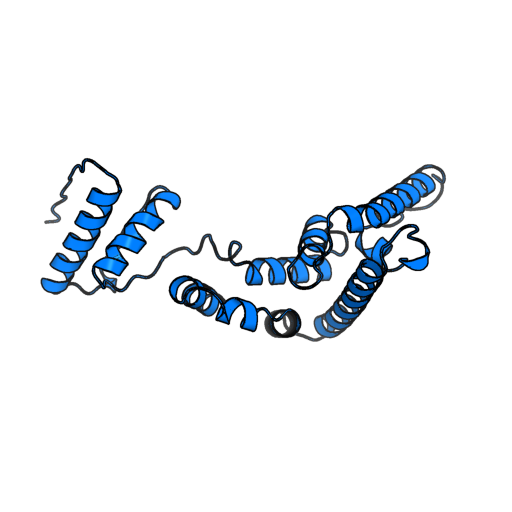 1.00 93.12 92 ALA A O 1
ATOM 700 N N . LEU A 1 93 ? -4.554 -0.905 9.631 1.00 93.75 93 LEU A N 1
ATOM 701 C CA . LEU A 1 93 ? -5.598 0.103 9.801 1.00 93.75 93 LEU A CA 1
ATOM 702 C C . LEU A 1 93 ? -5.051 1.530 9.655 1.00 93.75 93 LEU A C 1
ATOM 704 O O . LEU A 1 93 ? -5.597 2.335 8.903 1.00 93.75 93 LEU A O 1
ATOM 708 N N . ALA A 1 94 ? -3.938 1.842 10.321 1.00 92.31 94 ALA A N 1
ATOM 709 C CA . ALA A 1 94 ? -3.296 3.149 10.227 1.00 92.31 94 ALA A CA 1
ATOM 710 C C . ALA A 1 94 ? -2.900 3.474 8.783 1.00 92.31 94 ALA A C 1
ATOM 712 O O . ALA A 1 94 ? -3.087 4.606 8.343 1.00 92.31 94 ALA A O 1
ATOM 713 N N . ARG A 1 95 ? -2.407 2.490 8.019 1.00 92.44 95 ARG A N 1
ATOM 714 C CA . ARG A 1 95 ? -2.113 2.683 6.596 1.00 92.44 95 ARG A CA 1
ATOM 715 C C . ARG A 1 95 ? -3.354 3.119 5.814 1.00 92.44 95 ARG A C 1
ATOM 717 O O . ARG A 1 95 ? -3.265 4.091 5.073 1.00 92.44 95 ARG A O 1
ATOM 724 N N . ILE A 1 96 ? -4.480 2.426 5.986 1.00 93.88 96 ILE A N 1
ATOM 725 C CA . ILE A 1 96 ? -5.735 2.738 5.284 1.00 93.88 96 ILE A CA 1
ATOM 726 C C . ILE A 1 96 ? -6.200 4.154 5.637 1.00 93.88 96 ILE A C 1
ATOM 728 O O . ILE A 1 96 ? -6.438 4.970 4.749 1.00 93.88 96 ILE A O 1
ATOM 732 N N . LEU A 1 97 ? -6.260 4.473 6.932 1.00 94.00 97 LEU A N 1
ATOM 733 C CA . LEU A 1 97 ? -6.741 5.763 7.432 1.00 94.00 97 LEU A CA 1
ATOM 734 C C . LEU A 1 97 ? -5.869 6.949 6.980 1.00 94.00 97 LEU A C 1
ATOM 736 O O . LEU A 1 97 ? -6.392 8.015 6.650 1.00 94.00 97 LEU A O 1
ATOM 740 N N . LEU A 1 98 ? -4.547 6.764 6.933 1.00 92.69 98 LEU A N 1
ATOM 741 C CA . LEU A 1 98 ? -3.592 7.779 6.465 1.00 92.69 98 LEU A CA 1
ATOM 742 C C . LEU A 1 98 ? -3.477 7.840 4.927 1.00 92.69 98 LEU A C 1
ATOM 744 O O . LEU A 1 98 ? -2.826 8.743 4.400 1.00 92.69 98 LEU A 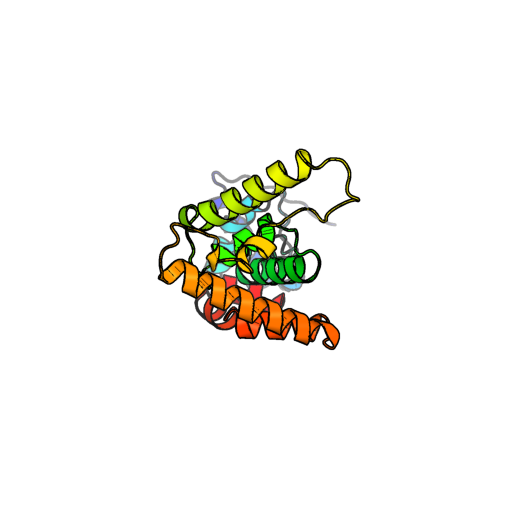O 1
ATOM 748 N N . GLY A 1 99 ? -4.071 6.881 4.211 1.00 89.50 99 GLY A N 1
ATOM 749 C CA . GLY A 1 99 ? -4.007 6.756 2.755 1.00 89.50 99 GLY A CA 1
ATOM 750 C C . GLY A 1 99 ? -4.781 7.840 1.995 1.00 89.50 99 GLY A C 1
ATOM 751 O O . GLY A 1 99 ? -5.507 8.653 2.573 1.00 89.50 99 GLY A O 1
ATOM 752 N N . SER A 1 100 ? -4.652 7.837 0.663 1.00 83.81 100 SER A N 1
ATOM 753 C CA . SER A 1 100 ? -5.267 8.822 -0.249 1.00 83.81 100 SER A CA 1
ATOM 754 C C . SER A 1 100 ? -6.795 8.885 -0.148 1.00 83.81 100 SER A C 1
ATOM 756 O O . SER A 1 100 ? -7.383 9.938 -0.400 1.00 83.81 100 SER A O 1
ATOM 758 N N . ARG A 1 101 ? -7.432 7.780 0.260 1.00 86.12 101 ARG A N 1
ATOM 759 C CA . ARG A 1 101 ? -8.889 7.645 0.352 1.00 86.12 101 ARG A CA 1
ATOM 760 C C . ARG A 1 101 ? -9.511 8.410 1.522 1.00 86.12 101 ARG A C 1
ATOM 762 O O . ARG A 1 101 ? -10.550 9.043 1.326 1.00 86.12 101 ARG A O 1
ATOM 769 N N . PHE A 1 102 ? -8.907 8.344 2.711 1.00 91.50 102 PHE A N 1
ATOM 770 C CA . PHE A 1 102 ? -9.441 8.962 3.940 1.00 91.50 102 PHE A CA 1
ATOM 771 C C . PHE A 1 102 ? -8.658 10.199 4.375 1.00 91.50 102 PHE A C 1
ATOM 773 O O . PHE A 1 102 ? -9.233 11.102 4.981 1.00 91.50 102 PHE A O 1
ATOM 780 N N . ARG A 1 103 ? -7.372 10.287 4.003 1.00 91.38 103 ARG A N 1
ATOM 781 C CA . ARG A 1 103 ? -6.519 11.477 4.158 1.00 91.38 103 ARG A CA 1
ATOM 782 C C . ARG A 1 103 ? -6.462 12.003 5.592 1.00 91.38 103 ARG A C 1
ATOM 784 O O . ARG A 1 103 ? -6.319 13.211 5.801 1.00 91.38 103 ARG A O 1
ATOM 791 N N . LEU A 1 104 ? -6.573 11.111 6.574 1.00 92.81 104 LEU A N 1
ATOM 792 C CA . LEU A 1 104 ? -6.418 11.483 7.972 1.00 92.81 104 LEU A CA 1
ATOM 793 C C . LEU A 1 104 ? -4.949 11.785 8.262 1.00 92.81 104 LEU A C 1
ATOM 795 O O . LEU A 1 104 ? -4.037 11.195 7.683 1.00 92.81 104 LEU A O 1
ATOM 799 N N . GLY A 1 105 ? -4.711 12.737 9.156 1.00 91.94 105 GLY A N 1
ATOM 800 C CA . GLY A 1 105 ? -3.383 13.004 9.685 1.00 91.94 105 GLY A CA 1
ATOM 801 C C . GLY A 1 105 ? -3.123 12.202 10.956 1.00 91.94 105 GLY A C 1
ATOM 802 O O . GLY A 1 105 ? -4.046 11.765 11.638 1.00 91.94 105 GLY A O 1
ATOM 803 N N . LEU A 1 106 ? -1.852 12.104 11.357 1.00 90.75 106 LEU A N 1
ATOM 804 C CA . LEU A 1 106 ? -1.480 11.486 12.639 1.00 90.75 106 LEU A CA 1
ATOM 805 C C . LEU A 1 106 ? -2.217 12.116 13.829 1.00 90.75 106 LEU A C 1
ATOM 807 O O . LEU A 1 106 ? -2.574 11.414 14.767 1.00 90.75 106 LEU A O 1
ATOM 811 N N . ALA A 1 107 ? -2.476 13.427 13.777 1.00 90.69 107 ALA A N 1
ATOM 812 C CA . ALA A 1 107 ? -3.220 14.137 14.813 1.00 90.69 107 ALA A CA 1
ATOM 813 C C . ALA A 1 107 ? -4.670 13.645 14.959 1.00 90.69 107 ALA A C 1
ATOM 815 O O . ALA A 1 107 ? -5.179 13.635 16.075 1.00 90.69 107 ALA A O 1
ATOM 816 N N . ASP A 1 108 ? -5.306 13.198 13.871 1.00 92.25 108 ASP A N 1
ATOM 817 C CA . ASP A 1 108 ? -6.671 12.661 13.908 1.00 92.25 108 ASP A CA 1
ATOM 818 C C . ASP A 1 108 ? -6.713 11.251 14.519 1.00 92.25 108 ASP A C 1
ATOM 820 O O . ASP A 1 108 ? -7.741 10.848 15.047 1.00 92.25 108 ASP A O 1
ATOM 824 N N . LEU A 1 109 ? -5.591 10.517 14.512 1.00 90.50 109 LEU A N 1
ATOM 825 C CA . LEU A 1 109 ? -5.480 9.191 15.137 1.00 90.50 109 LEU A CA 1
ATOM 826 C C . LEU A 1 109 ? -5.219 9.256 16.650 1.00 90.50 109 LEU A C 1
ATOM 828 O O . LEU A 1 109 ? -5.434 8.278 17.367 1.00 90.50 109 LEU A O 1
ATOM 832 N N . VAL A 1 110 ? -4.745 10.398 17.157 1.00 90.94 110 VAL A N 1
ATOM 833 C CA . VAL A 1 110 ? -4.394 10.563 18.574 1.00 90.94 110 VAL A CA 1
ATOM 834 C C . VAL A 1 110 ? -5.601 10.360 19.506 1.00 90.94 110 VAL A C 1
ATOM 836 O O . VAL A 1 110 ? -5.431 9.651 20.501 1.00 90.94 110 VAL A O 1
ATOM 839 N N . PRO A 1 111 ? -6.799 10.922 19.241 1.00 91.62 111 PRO A N 1
ATOM 840 C CA . PRO A 1 111 ? -7.981 10.665 20.065 1.00 91.62 111 PRO A CA 1
ATOM 841 C C . PRO A 1 111 ? -8.339 9.179 20.153 1.00 91.62 111 PRO A C 1
ATOM 843 O O . PRO A 1 111 ? -8.571 8.690 21.257 1.00 91.62 111 PRO A O 1
ATOM 846 N N . LEU A 1 112 ? -8.267 8.442 19.037 1.00 89.75 112 LEU A N 1
ATOM 847 C CA . LEU A 1 112 ? -8.528 7.000 19.013 1.00 89.75 112 LEU A CA 1
ATOM 848 C C . LEU A 1 112 ? -7.527 6.259 19.906 1.00 89.75 112 LEU A C 1
ATOM 850 O O . LEU A 1 112 ? -7.913 5.491 20.783 1.00 89.75 112 LEU A O 1
ATOM 854 N N . ALA A 1 113 ? -6.230 6.540 19.746 1.00 88.06 113 ALA A N 1
ATOM 855 C CA . ALA A 1 113 ? -5.185 5.909 20.550 1.00 88.06 113 ALA A CA 1
ATOM 856 C C . ALA A 1 113 ? -5.336 6.210 22.055 1.00 88.06 113 ALA A C 1
ATOM 858 O O . ALA A 1 113 ? -5.109 5.336 22.894 1.00 88.06 113 ALA A O 1
ATOM 859 N N . ARG A 1 114 ? -5.743 7.436 22.418 1.00 89.56 114 ARG A N 1
ATOM 860 C CA . ARG A 1 114 ? -6.021 7.803 23.817 1.00 89.56 114 ARG A CA 1
ATOM 861 C C . ARG A 1 114 ? -7.210 7.035 24.384 1.00 89.56 114 ARG A C 1
ATOM 863 O O . ARG A 1 114 ? -7.131 6.612 25.535 1.00 89.56 114 ARG A O 1
ATOM 870 N N . TRP A 1 115 ? -8.274 6.864 23.602 1.00 90.50 115 TRP A N 1
ATOM 871 C CA . TRP A 1 115 ? -9.459 6.111 24.008 1.00 90.50 115 TRP A CA 1
ATOM 872 C C . TRP A 1 115 ? -9.147 4.625 24.200 1.00 90.50 115 TRP A C 1
ATOM 874 O O . TRP A 1 115 ? -9.461 4.061 25.245 1.00 90.50 115 TRP A O 1
ATOM 884 N N . VAL A 1 116 ? -8.402 4.012 23.275 1.00 88.31 116 VAL A N 1
ATOM 885 C CA . VAL A 1 116 ? -7.930 2.625 23.440 1.00 88.31 116 VAL A CA 1
ATOM 886 C C . VAL A 1 116 ? -7.121 2.489 24.733 1.00 88.31 116 VAL A C 1
ATOM 888 O O . VAL A 1 116 ? -7.343 1.586 25.540 1.00 88.31 116 VAL A O 1
ATOM 891 N N . GLN A 1 117 ? -6.207 3.428 24.983 1.00 86.25 117 GLN A N 1
ATOM 892 C CA . GLN A 1 117 ? -5.367 3.404 26.174 1.00 86.25 117 GLN A CA 1
ATOM 893 C C . GLN A 1 117 ? -6.151 3.615 27.479 1.00 86.25 117 GLN A C 1
ATOM 895 O O . GLN A 1 117 ? -5.752 3.064 28.511 1.00 86.25 117 GLN A O 1
ATOM 900 N N . SER A 1 118 ? -7.216 4.424 27.475 1.00 86.25 118 SER A N 1
ATOM 901 C CA . SER A 1 118 ? -8.057 4.620 28.660 1.00 86.25 118 SER A CA 1
ATOM 902 C C . SER A 1 118 ? -8.878 3.369 28.964 1.00 86.25 118 SER A C 1
ATOM 904 O O . SER A 1 118 ? -8.904 2.947 30.119 1.00 86.25 118 SER A O 1
ATOM 906 N N . ARG A 1 119 ? -9.448 2.717 27.942 1.00 85.19 119 ARG A N 1
ATOM 907 C CA . ARG A 1 119 ? -10.190 1.454 28.079 1.00 85.19 119 ARG A CA 1
ATOM 908 C C . ARG A 1 119 ? -9.315 0.323 28.621 1.00 85.19 119 ARG A C 1
ATOM 910 O O . ARG A 1 119 ? -9.715 -0.347 29.572 1.00 85.19 119 ARG A O 1
ATOM 917 N N . ARG A 1 120 ? -8.085 0.183 28.112 1.00 80.75 120 ARG A N 1
ATOM 918 C CA . ARG A 1 120 ? -7.108 -0.799 28.623 1.00 80.75 120 ARG A CA 1
ATOM 919 C C . ARG A 1 120 ? -6.778 -0.579 30.103 1.00 80.75 120 ARG A C 1
ATOM 921 O O . ARG A 1 120 ? -6.789 -1.527 30.878 1.00 80.75 120 ARG A O 1
ATOM 928 N N . ARG A 1 121 ? -6.560 0.674 30.527 1.00 76.81 121 ARG A N 1
ATOM 929 C CA . ARG A 1 121 ? -6.278 0.992 31.941 1.00 76.81 121 ARG A CA 1
ATOM 930 C C . ARG A 1 121 ? -7.444 0.670 32.872 1.00 76.81 121 ARG A C 1
ATOM 932 O O . ARG A 1 121 ? -7.206 0.201 33.977 1.00 76.81 121 ARG A O 1
ATOM 939 N N . THR A 1 122 ? -8.679 0.934 32.453 1.00 71.38 122 THR A N 1
ATOM 940 C CA . THR A 1 122 ? -9.860 0.583 33.254 1.00 71.38 122 THR A CA 1
ATOM 941 C C . THR A 1 122 ? -9.980 -0.935 33.398 1.00 71.38 122 THR A C 1
ATOM 943 O O . THR A 1 122 ? -10.167 -1.425 34.506 1.00 71.38 122 THR A O 1
ATOM 946 N N . SER A 1 123 ? -9.754 -1.683 32.313 1.00 67.00 123 SER A N 1
ATOM 947 C CA . SER A 1 123 ? -9.769 -3.151 32.334 1.00 67.00 123 SER A CA 1
ATOM 948 C C . SER A 1 123 ? -8.700 -3.762 33.252 1.00 67.00 123 SER A C 1
ATOM 950 O O . SER A 1 123 ? -8.952 -4.787 33.876 1.00 67.00 123 SER A O 1
ATOM 952 N N . GLU A 1 124 ? -7.513 -3.157 33.358 1.00 63.03 124 GLU A N 1
ATOM 953 C CA . GLU A 1 124 ? -6.434 -3.634 34.241 1.00 63.03 124 GLU A CA 1
ATOM 954 C C . GLU A 1 124 ? -6.717 -3.416 35.737 1.00 63.03 124 GLU A C 1
ATOM 956 O O . GLU A 1 124 ? -6.121 -4.089 36.581 1.00 63.03 124 GLU A O 1
ATOM 961 N N . LEU A 1 125 ? -7.597 -2.473 36.083 1.00 60.19 125 LEU A N 1
ATOM 962 C CA . LEU A 1 125 ? -7.980 -2.186 37.469 1.00 60.19 125 LEU A CA 1
ATOM 963 C C . LEU A 1 125 ? -9.080 -3.138 37.974 1.00 60.19 125 LEU A C 1
ATOM 965 O O . LEU A 1 125 ? -9.111 -3.435 39.168 1.00 60.19 125 LEU A O 1
ATOM 969 N N . ASP A 1 126 ? -9.890 -3.695 37.069 1.00 61.19 126 ASP A N 1
ATOM 970 C CA . ASP A 1 126 ? -11.013 -4.608 37.341 1.00 61.19 126 ASP A CA 1
ATOM 971 C C . ASP A 1 126 ? -10.626 -6.101 37.206 1.00 61.19 126 ASP A C 1
ATOM 973 O O . ASP A 1 126 ? -11.355 -6.895 36.612 1.00 61.19 126 ASP A O 1
ATOM 977 N N . ARG A 1 127 ? -9.471 -6.502 37.770 1.00 53.53 127 ARG A N 1
ATOM 978 C CA . ARG A 1 127 ? -8.781 -7.816 37.602 1.00 53.53 127 ARG A CA 1
ATOM 979 C C . ARG A 1 127 ? -9.571 -9.110 37.908 1.00 53.53 127 ARG A C 1
ATOM 981 O O . ARG A 1 127 ? -8.966 -10.180 37.901 1.00 53.53 127 ARG A O 1
ATOM 988 N N . ASP A 1 128 ? -10.874 -9.043 38.157 1.00 55.62 128 ASP A N 1
ATOM 989 C CA . ASP A 1 128 ? -11.724 -10.198 38.457 1.00 55.62 128 ASP A CA 1
ATOM 990 C C . ASP A 1 128 ? -12.500 -10.751 37.241 1.00 55.62 128 ASP A C 1
ATOM 992 O O . ASP A 1 128 ? -13.130 -11.797 37.376 1.00 55.62 128 ASP A O 1
ATOM 996 N N . HIS A 1 129 ? -12.458 -10.125 36.053 1.00 45.78 129 HIS A N 1
ATOM 997 C CA . HIS A 1 129 ? -13.159 -10.640 34.862 1.00 45.78 129 HIS A CA 1
ATOM 998 C C . HIS A 1 129 ? -12.235 -11.214 33.774 1.00 45.78 129 HIS A C 1
ATOM 1000 O O . HIS A 1 129 ? -11.205 -10.644 33.421 1.00 45.78 129 HIS A O 1
ATOM 1006 N N . GLU A 1 130 ? -12.655 -12.380 33.269 1.00 49.69 130 GLU A N 1
ATOM 1007 C CA . GLU A 1 130 ? -12.147 -13.136 32.121 1.00 49.69 130 GLU A CA 1
ATOM 1008 C C . GLU A 1 130 ? -11.643 -12.264 30.966 1.00 49.69 130 GLU A C 1
ATOM 1010 O O . GLU A 1 130 ? -12.353 -11.364 30.535 1.00 49.69 130 GLU A O 1
ATOM 1015 N N . LEU A 1 131 ? -10.449 -12.609 30.454 1.00 48.62 131 LEU A N 1
ATOM 1016 C CA . LEU A 1 131 ? -9.931 -12.397 29.088 1.00 48.62 131 LEU A CA 1
ATOM 1017 C C . LEU A 1 131 ? -10.816 -11.510 28.187 1.00 48.62 131 LEU A C 1
ATOM 1019 O O . LEU A 1 131 ? -11.410 -11.993 27.222 1.00 48.62 131 LEU A O 1
ATOM 1023 N N . LEU A 1 132 ? -10.900 -10.212 28.488 1.00 48.47 132 LEU A N 1
ATOM 1024 C CA . LEU A 1 132 ? -11.528 -9.263 27.579 1.00 48.47 132 LEU A CA 1
ATOM 1025 C C . LEU A 1 132 ? -10.666 -9.193 26.307 1.00 48.47 132 LEU A C 1
ATOM 1027 O O . LEU A 1 132 ? -9.433 -9.202 26.415 1.00 48.47 132 LEU A O 1
ATOM 1031 N N . PRO A 1 133 ? -11.275 -9.169 25.108 1.00 53.88 133 PRO A N 1
ATOM 1032 C CA . PRO A 1 133 ? -10.524 -8.998 23.872 1.00 53.88 133 PRO A CA 1
ATOM 1033 C C . PRO A 1 133 ? -9.718 -7.693 23.929 1.00 53.88 133 PRO A C 1
ATOM 1035 O O . PRO A 1 133 ? -10.152 -6.703 24.519 1.00 53.88 133 PRO A O 1
ATOM 1038 N N . ASP A 1 134 ? -8.513 -7.710 23.357 1.00 62.56 134 ASP A N 1
ATOM 1039 C CA . ASP A 1 134 ? -7.623 -6.550 23.366 1.00 62.56 134 ASP A CA 1
ATOM 1040 C C . ASP A 1 134 ? -8.292 -5.397 22.599 1.00 62.56 134 ASP A C 1
ATOM 1042 O O . ASP A 1 134 ? -8.489 -5.485 21.388 1.00 62.56 134 ASP A O 1
ATOM 1046 N N . VAL A 1 135 ? -8.666 -4.326 23.310 1.00 68.56 135 VAL A N 1
ATOM 1047 C CA . VAL A 1 135 ? -9.345 -3.163 22.716 1.00 68.56 135 VAL A CA 1
ATOM 1048 C C . VAL A 1 135 ? -8.432 -2.557 21.654 1.00 68.56 135 VAL A C 1
ATOM 1050 O O . VAL A 1 135 ? -7.272 -2.212 21.937 1.00 68.56 135 VAL A O 1
ATOM 1053 N N . GLY A 1 136 ? -8.944 -2.461 20.429 1.00 82.94 136 GLY A N 1
ATOM 1054 C CA . GLY A 1 136 ? -8.193 -2.074 19.236 1.00 82.94 136 GLY A CA 1
ATOM 1055 C C . GLY A 1 136 ? -8.568 -0.695 18.696 1.00 82.94 136 GLY A C 1
ATOM 1056 O O . GLY A 1 136 ? -9.587 -0.110 19.054 1.00 82.94 136 GLY A O 1
ATOM 1057 N N . LEU A 1 137 ? -7.748 -0.173 17.780 1.00 84.56 137 LEU A N 1
ATOM 1058 C CA . LEU A 1 137 ? -8.042 1.078 17.066 1.00 84.56 137 LEU A CA 1
ATOM 1059 C C . L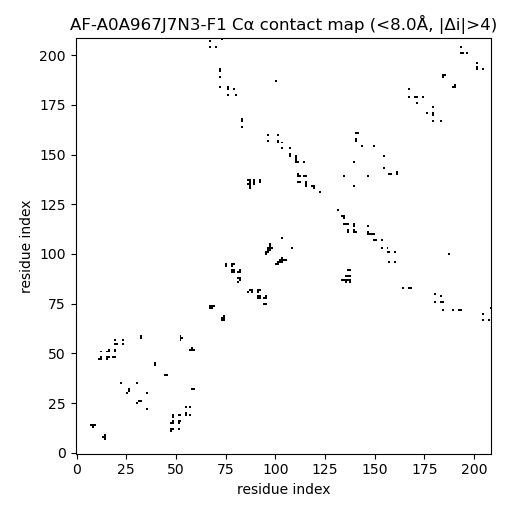EU A 1 137 ? -9.374 1.014 16.312 1.00 84.56 137 LEU A C 1
ATOM 1061 O O . LEU A 1 137 ? -10.056 2.027 16.233 1.00 84.56 137 LEU A O 1
ATOM 1065 N N . LEU A 1 138 ? -9.738 -0.155 15.780 1.00 87.25 138 LEU A N 1
ATOM 1066 C CA . LEU A 1 138 ? -10.990 -0.345 15.054 1.00 87.25 138 LEU A CA 1
ATOM 1067 C C . LEU A 1 138 ? -12.214 -0.193 15.961 1.00 87.25 138 LEU A C 1
ATOM 1069 O O . LEU A 1 138 ? -13.161 0.484 15.594 1.00 87.25 138 LEU A O 1
ATOM 1073 N N . GLU A 1 139 ? -12.155 -0.730 17.177 1.00 87.50 139 GLU A N 1
ATOM 1074 C CA . GLU A 1 139 ? -13.222 -0.559 18.167 1.00 87.50 139 GLU A CA 1
ATOM 1075 C C . GLU A 1 139 ? -13.387 0.916 18.554 1.00 87.50 139 GLU A C 1
ATOM 1077 O O . GLU A 1 139 ? -14.501 1.411 18.673 1.00 87.50 139 GLU A O 1
ATOM 1082 N N . ALA A 1 140 ? -12.286 1.671 18.652 1.00 88.38 140 ALA A N 1
ATOM 1083 C CA . ALA A 1 140 ? -12.368 3.116 18.865 1.00 88.38 140 ALA A CA 1
ATOM 1084 C C . ALA A 1 140 ? -13.110 3.839 17.726 1.00 88.38 140 ALA A C 1
ATOM 1086 O O . ALA A 1 140 ? -13.756 4.857 17.969 1.00 88.38 140 ALA A O 1
ATOM 1087 N N . VAL A 1 141 ? -13.034 3.323 16.493 1.00 88.94 141 VAL A N 1
ATOM 1088 C CA . VAL A 1 141 ? -13.795 3.861 15.357 1.00 88.94 141 VAL A CA 1
ATOM 1089 C C . VAL A 1 141 ? -15.298 3.615 15.511 1.00 88.94 141 VAL A C 1
ATOM 1091 O O . VAL A 1 141 ? -16.079 4.438 15.051 1.00 88.94 141 VAL A O 1
ATOM 1094 N N . ASP A 1 142 ? -15.729 2.555 16.189 1.00 87.94 142 ASP A N 1
ATOM 1095 C CA . ASP A 1 142 ? -17.156 2.314 16.448 1.00 87.94 142 ASP A CA 1
ATOM 1096 C C . ASP A 1 142 ? -17.723 3.213 17.569 1.00 87.94 142 ASP A C 1
ATOM 1098 O O . ASP A 1 142 ? -18.939 3.327 17.717 1.00 87.94 142 ASP A O 1
ATOM 1102 N N . HIS A 1 143 ? -16.852 3.908 18.311 1.00 89.81 143 HIS A N 1
ATOM 1103 C CA . HIS A 1 143 ? -17.189 4.770 19.450 1.00 89.81 143 HIS A CA 1
ATOM 1104 C C . HIS A 1 143 ? -16.785 6.240 19.234 1.00 89.81 143 HIS A C 1
ATOM 1106 O O . HIS A 1 143 ? -16.299 6.906 20.151 1.00 89.81 143 HIS A O 1
ATOM 1112 N N . LEU A 1 144 ? -16.964 6.775 18.016 1.00 89.44 144 LEU A N 1
ATOM 1113 C CA . LEU A 1 144 ? -16.572 8.159 17.687 1.00 89.44 144 LEU A CA 1
ATOM 1114 C C . LEU A 1 144 ? -17.250 9.220 18.562 1.00 89.44 144 LEU A C 1
ATOM 1116 O O . LEU A 1 144 ? -16.682 10.289 18.766 1.00 89.44 144 LEU A O 1
ATOM 1120 N N . ASP A 1 145 ? -18.449 8.950 19.069 1.00 87.94 145 ASP A N 1
ATOM 1121 C CA . ASP A 1 145 ? -19.197 9.838 19.962 1.00 87.94 145 ASP A CA 1
ATOM 1122 C C . ASP A 1 145 ? -18.531 9.996 21.338 1.00 87.94 145 ASP A C 1
ATOM 1124 O O . ASP A 1 145 ? -18.678 11.032 21.988 1.00 87.94 145 ASP A O 1
ATOM 1128 N N . GLU A 1 146 ? -17.742 9.005 21.753 1.00 88.56 146 GLU A N 1
ATOM 1129 C CA . GLU A 1 146 ? -16.926 9.054 22.966 1.00 88.56 146 GLU A CA 1
ATOM 1130 C C . GLU A 1 146 ? -15.558 9.723 22.733 1.00 88.56 146 GLU A C 1
ATOM 1132 O O . GLU A 1 146 ? -14.872 10.114 23.687 1.00 88.56 146 GLU A O 1
ATOM 1137 N N . LEU A 1 147 ? -15.143 9.869 21.470 1.00 83.75 147 LEU A N 1
ATOM 1138 C CA . LEU A 1 147 ? -13.893 10.516 21.083 1.00 83.75 147 LEU A CA 1
ATOM 1139 C C . LEU A 1 147 ? -14.072 12.039 21.066 1.00 83.75 147 LEU A C 1
ATOM 1141 O O . LEU A 1 147 ? -14.392 12.655 20.050 1.00 83.75 147 LEU A O 1
ATOM 1145 N N . GLY A 1 148 ? -13.822 12.674 22.210 1.00 78.38 148 GLY A N 1
ATOM 1146 C CA . GLY A 1 148 ? -13.694 14.131 22.274 1.00 78.38 148 GLY A CA 1
ATOM 1147 C C . GLY A 1 148 ? -12.598 14.668 21.337 1.00 78.38 148 GLY A C 1
ATOM 1148 O O . GLY A 1 148 ? -11.630 13.976 21.017 1.00 78.38 148 GLY A O 1
ATOM 1149 N N . ASP A 1 149 ? -12.726 15.937 20.942 1.00 82.19 149 ASP A N 1
ATOM 1150 C CA . ASP A 1 149 ? -11.714 16.713 20.202 1.00 82.19 149 ASP A CA 1
ATOM 1151 C C . ASP A 1 149 ? -11.405 16.267 18.754 1.00 82.19 149 ASP A C 1
ATOM 1153 O O . ASP A 1 149 ? -10.364 16.634 18.201 1.00 82.19 149 ASP A O 1
ATOM 1157 N N . LEU A 1 150 ? -12.299 15.525 18.093 1.00 87.69 150 LEU A N 1
ATOM 1158 C CA . LEU A 1 150 ? -12.162 15.240 16.660 1.00 87.69 150 LEU A CA 1
ATOM 1159 C C . LEU A 1 150 ? -12.639 16.407 15.783 1.00 87.69 150 LEU A C 1
ATOM 1161 O O . LEU A 1 150 ? -13.640 17.071 16.051 1.00 87.69 150 LEU A O 1
ATOM 1165 N N . ARG A 1 151 ? -11.927 16.636 14.675 1.00 91.44 151 ARG A N 1
ATOM 1166 C CA . ARG A 1 151 ? -12.359 17.571 13.625 1.00 91.44 151 ARG A CA 1
ATOM 1167 C C . ARG A 1 151 ? -13.550 16.973 12.876 1.00 91.44 151 ARG A C 1
ATOM 1169 O O . ARG A 1 151 ? -13.549 15.773 12.622 1.00 91.44 151 ARG A O 1
ATOM 1176 N N . SER A 1 152 ? -14.504 17.794 12.430 1.00 88.31 152 SER A N 1
ATOM 1177 C CA . SER A 1 152 ? -15.685 17.312 11.687 1.00 88.31 152 SER A CA 1
ATOM 1178 C C . SER A 1 152 ? -15.313 16.441 10.482 1.00 88.31 152 SER A C 1
ATOM 1180 O O . SER A 1 152 ? -15.801 15.326 10.361 1.00 88.31 152 SER A O 1
ATOM 1182 N N . GLY A 1 153 ? -14.347 16.879 9.668 1.00 92.00 153 GLY A N 1
ATOM 1183 C CA . GLY A 1 153 ? -13.870 16.085 8.530 1.00 92.00 153 GLY A CA 1
ATOM 1184 C C . GLY A 1 153 ? -13.200 14.759 8.921 1.00 92.00 153 GLY A C 1
ATOM 1185 O O . GLY A 1 153 ? -13.219 13.820 8.132 1.00 92.00 153 GLY A O 1
ATOM 1186 N N . ALA A 1 154 ? -12.636 14.656 10.130 1.00 93.25 154 ALA A N 1
ATOM 1187 C CA . ALA A 1 154 ? -12.096 13.396 10.634 1.00 93.25 154 ALA A CA 1
ATOM 1188 C C . ALA A 1 154 ? -13.216 12.439 11.059 1.00 93.25 154 ALA A C 1
ATOM 1190 O O . ALA A 1 154 ? -13.150 11.255 10.743 1.00 93.25 154 ALA A O 1
ATOM 1191 N N . VAL A 1 155 ? -14.267 12.955 11.706 1.00 93.94 155 VAL A N 1
ATOM 1192 C CA . VAL A 1 155 ? -15.470 12.175 12.044 1.00 93.94 155 VAL A CA 1
ATOM 1193 C C . VAL A 1 155 ? -16.134 11.632 10.778 1.00 93.94 155 VAL A C 1
ATOM 1195 O O . VAL A 1 155 ? -16.447 10.444 10.723 1.00 93.94 155 VAL A O 1
ATOM 1198 N N . ASP A 1 156 ? -16.282 12.463 9.744 1.00 94.25 156 ASP A N 1
ATOM 1199 C CA . ASP A 1 156 ? -16.869 12.054 8.463 1.00 94.25 156 ASP A CA 1
ATOM 1200 C C . ASP A 1 156 ? -16.041 10.946 7.791 1.00 94.25 156 ASP A C 1
ATOM 1202 O O . ASP A 1 156 ? -16.583 9.931 7.352 1.00 94.25 156 ASP A O 1
ATOM 1206 N N . ALA A 1 157 ? -14.713 11.104 7.747 1.00 94.56 157 ALA A N 1
ATOM 1207 C CA . ALA A 1 157 ? -13.815 10.116 7.155 1.00 94.56 157 ALA A CA 1
ATOM 1208 C C . ALA A 1 157 ? -13.812 8.786 7.927 1.00 94.56 157 ALA A C 1
ATOM 1210 O O . ALA A 1 157 ? -13.887 7.727 7.307 1.00 94.56 157 ALA A O 1
ATOM 1211 N N . LEU A 1 158 ? -13.775 8.828 9.263 1.00 95.12 158 LEU A N 1
ATOM 1212 C CA . LEU A 1 158 ? -13.834 7.634 10.112 1.00 95.12 158 LEU A CA 1
ATOM 1213 C C . LEU A 1 158 ? -15.187 6.921 9.996 1.00 95.12 158 LEU A C 1
ATOM 1215 O O . LEU A 1 158 ? -15.224 5.698 9.894 1.00 95.12 158 LEU A O 1
ATOM 1219 N N . SER A 1 159 ? -16.287 7.675 9.919 1.00 93.94 159 SER A N 1
ATOM 1220 C CA . SER A 1 159 ? -17.629 7.119 9.700 1.00 93.94 159 SER A CA 1
ATOM 1221 C C . SER A 1 159 ? -17.750 6.460 8.323 1.00 93.94 159 SER A C 1
ATOM 1223 O O . SER A 1 159 ? -18.304 5.367 8.204 1.00 93.94 159 SER A O 1
ATOM 1225 N N . SER A 1 160 ? -17.196 7.094 7.281 1.00 94.19 160 SER A N 1
ATOM 1226 C CA . SER A 1 160 ? -17.123 6.517 5.932 1.00 94.19 160 SER A CA 1
ATOM 1227 C C . SER A 1 160 ? -16.304 5.229 5.926 1.00 94.19 160 SER A C 1
ATOM 1229 O O . SER A 1 160 ? -16.732 4.246 5.329 1.00 94.19 160 SER A O 1
ATOM 1231 N N . PHE A 1 161 ? -15.155 5.212 6.605 1.00 94.94 161 PHE A N 1
ATOM 1232 C CA . PHE A 1 161 ? -14.335 4.012 6.748 1.00 94.94 161 PHE A CA 1
ATOM 1233 C C . PHE A 1 161 ? -15.100 2.887 7.463 1.00 94.94 161 PHE A C 1
ATOM 1235 O O . PHE A 1 161 ? -15.119 1.762 6.973 1.00 94.94 161 PHE A O 1
ATOM 1242 N N . ALA A 1 162 ? -15.781 3.181 8.575 1.00 93.94 162 ALA A N 1
ATOM 1243 C CA . ALA A 1 162 ? -16.546 2.192 9.338 1.00 93.94 162 ALA A CA 1
ATOM 1244 C C . ALA A 1 162 ? -17.708 1.585 8.533 1.00 93.94 162 ALA A C 1
ATOM 1246 O O . ALA A 1 162 ? -18.030 0.404 8.675 1.00 93.94 162 ALA A O 1
ATOM 1247 N N . ALA A 1 163 ? -18.361 2.387 7.687 1.00 93.38 163 ALA A N 1
ATOM 1248 C CA . ALA A 1 163 ? -19.370 1.894 6.755 1.00 93.38 163 ALA A CA 1
ATOM 1249 C C . ALA A 1 163 ? -18.747 0.960 5.705 1.00 93.38 163 ALA A C 1
ATOM 1251 O O . ALA A 1 163 ? -19.211 -0.164 5.537 1.00 93.38 163 ALA A O 1
ATOM 1252 N N . GLU A 1 164 ? -17.650 1.379 5.067 1.00 93.44 164 GLU A N 1
ATOM 1253 C CA . GLU A 1 164 ? -16.955 0.565 4.063 1.00 93.44 164 GLU A CA 1
ATOM 1254 C C . GLU A 1 164 ? -16.424 -0.756 4.631 1.00 93.44 164 GLU A C 1
ATOM 1256 O O . GLU A 1 164 ? -16.552 -1.798 3.989 1.00 93.44 164 GLU A O 1
ATOM 1261 N N . TYR A 1 165 ? -15.863 -0.734 5.841 1.00 94.38 165 TYR A N 1
ATOM 1262 C CA . TYR A 1 165 ? -15.370 -1.932 6.514 1.00 94.38 165 TYR A CA 1
ATOM 1263 C C . TYR A 1 165 ? -16.489 -2.946 6.780 1.00 94.38 165 TYR A C 1
ATOM 1265 O O . TYR A 1 165 ? -16.325 -4.129 6.479 1.00 94.38 165 TYR A O 1
ATOM 1273 N N . ARG A 1 166 ? -17.645 -2.491 7.286 1.00 93.44 166 ARG A N 1
ATOM 1274 C CA . ARG A 1 166 ? -18.806 -3.362 7.534 1.00 93.44 166 ARG A CA 1
ATOM 1275 C C . ARG A 1 166 ? -19.353 -3.970 6.248 1.00 93.44 166 ARG A C 1
ATOM 1277 O O . ARG A 1 166 ? -19.564 -5.178 6.204 1.00 93.44 166 ARG A O 1
ATOM 1284 N N . ASP A 1 167 ? -19.491 -3.177 5.190 1.00 93.56 167 ASP A N 1
ATOM 1285 C CA . ASP A 1 167 ? -19.907 -3.698 3.886 1.00 93.56 167 ASP A CA 1
ATOM 1286 C C . ASP A 1 167 ? -18.936 -4.771 3.364 1.00 93.56 167 ASP A C 1
ATOM 1288 O O . ASP A 1 167 ? -19.350 -5.791 2.814 1.00 93.56 167 ASP A O 1
ATOM 1292 N N . LEU A 1 168 ? -17.625 -4.550 3.508 1.00 94.19 168 LEU A N 1
ATOM 1293 C CA . LEU A 1 168 ? -16.613 -5.504 3.054 1.00 94.19 168 LEU A CA 1
ATOM 1294 C C . LEU A 1 168 ? -16.613 -6.791 3.885 1.00 94.19 168 LEU A C 1
ATOM 1296 O O . LEU A 1 168 ? -16.386 -7.862 3.321 1.00 94.19 168 LEU A O 1
ATOM 1300 N N . LEU A 1 169 ? -16.906 -6.713 5.187 1.00 93.44 169 LEU A N 1
ATOM 1301 C CA . LEU A 1 169 ? -17.127 -7.897 6.020 1.00 93.44 169 LEU A CA 1
ATOM 1302 C C . LEU A 1 169 ? -18.318 -8.721 5.521 1.00 93.44 169 LEU A C 1
ATOM 1304 O O . LEU A 1 169 ? -18.215 -9.944 5.461 1.00 93.44 169 LEU A O 1
ATOM 1308 N N . GLU A 1 170 ? -19.420 -8.077 5.130 1.00 93.69 170 GLU A N 1
ATOM 1309 C CA . GLU A 1 170 ? -20.579 -8.773 4.556 1.00 93.69 170 GLU A CA 1
ATOM 1310 C C . GLU A 1 170 ? -20.221 -9.468 3.236 1.00 93.69 170 GLU A C 1
ATOM 1312 O O . GLU A 1 170 ? -20.530 -10.646 3.048 1.00 93.69 170 GLU A O 1
ATOM 1317 N N . VAL A 1 171 ? -19.498 -8.780 2.345 1.00 93.06 171 VAL A N 1
ATOM 1318 C CA . VAL A 1 171 ? -19.019 -9.362 1.079 1.00 93.06 171 VAL A CA 1
ATOM 1319 C C . VAL A 1 171 ? -18.097 -10.560 1.333 1.00 93.06 171 VAL A C 1
ATOM 1321 O O . VAL A 1 171 ? -18.223 -11.593 0.669 1.00 93.06 171 VAL A O 1
ATOM 1324 N N . ALA A 1 172 ? -17.195 -10.459 2.312 1.00 92.75 172 ALA A N 1
ATOM 1325 C CA . ALA A 1 172 ? -16.220 -11.501 2.625 1.00 92.75 172 ALA A CA 1
ATOM 1326 C C . ALA A 1 172 ? -16.853 -12.831 3.081 1.00 92.75 172 ALA A C 1
ATOM 1328 O O . ALA A 1 172 ? -16.208 -13.872 2.965 1.00 92.75 172 ALA A O 1
ATOM 1329 N N . GLN A 1 173 ? -18.105 -12.837 3.559 1.00 90.88 173 GLN A N 1
ATOM 1330 C CA . GLN A 1 173 ? -18.783 -14.061 4.014 1.00 90.88 173 GLN A CA 1
ATOM 1331 C C . GLN A 1 173 ? -19.173 -15.017 2.878 1.00 90.88 173 GLN A C 1
ATOM 1333 O O . GLN A 1 173 ? -19.380 -16.205 3.127 1.00 90.88 173 GLN A O 1
ATOM 1338 N N . GLY A 1 174 ? -19.294 -14.517 1.645 1.00 87.25 174 GLY A N 1
ATOM 1339 C CA . GLY A 1 174 ? -19.751 -15.308 0.496 1.00 87.25 174 GLY A CA 1
ATOM 1340 C C . GLY A 1 174 ? -18.872 -15.212 -0.748 1.00 87.25 174 GLY A C 1
ATOM 1341 O O . GLY A 1 174 ? -19.044 -16.013 -1.665 1.00 87.25 174 GLY A O 1
ATOM 1342 N N . ALA A 1 175 ? -17.945 -14.256 -0.792 1.00 91.69 175 ALA A N 1
ATOM 1343 C CA . ALA A 1 175 ? -17.054 -14.053 -1.924 1.00 91.69 175 ALA A CA 1
ATOM 1344 C C . ALA A 1 175 ? -15.805 -14.941 -1.845 1.00 91.69 175 ALA A C 1
ATOM 1346 O O . ALA A 1 175 ? -15.238 -15.188 -0.779 1.00 91.69 175 ALA A O 1
ATOM 1347 N N . SER A 1 176 ? -15.313 -15.368 -3.006 1.00 94.56 176 SER A N 1
ATOM 1348 C CA . SER A 1 176 ? -13.940 -15.855 -3.133 1.00 94.56 176 SER A CA 1
ATOM 1349 C C . SER A 1 176 ? -12.937 -14.729 -2.857 1.00 94.56 176 SER A C 1
ATOM 1351 O O . SER A 1 176 ? -13.244 -13.548 -3.025 1.00 94.56 176 SER A O 1
ATOM 1353 N N . LEU A 1 177 ? -11.693 -15.082 -2.511 1.00 89.94 177 LEU A N 1
ATOM 1354 C CA . LEU A 1 177 ? -10.623 -14.093 -2.329 1.00 89.94 177 LEU A CA 1
ATOM 1355 C C . LEU A 1 177 ? -10.462 -13.190 -3.562 1.00 89.94 177 LEU A C 1
ATOM 1357 O O . LEU A 1 177 ? -10.277 -11.991 -3.416 1.00 89.94 177 LEU A O 1
ATOM 1361 N N . VAL A 1 178 ? -10.586 -13.750 -4.769 1.00 89.56 178 VAL A N 1
ATOM 1362 C CA . VAL A 1 178 ? -10.465 -12.990 -6.023 1.00 89.56 178 VAL A CA 1
ATOM 1363 C C . VAL A 1 178 ? -11.593 -11.965 -6.163 1.00 89.56 178 VAL A C 1
ATOM 1365 O O . VAL A 1 178 ? -11.345 -10.822 -6.541 1.00 89.56 178 VAL A O 1
ATOM 1368 N N . GLU A 1 179 ? -12.831 -12.348 -5.853 1.00 90.56 179 GLU A N 1
ATOM 1369 C CA . GLU A 1 179 ? -13.988 -11.444 -5.902 1.00 90.56 179 GLU A CA 1
ATOM 1370 C C . GLU A 1 179 ? -13.903 -10.354 -4.834 1.00 90.56 179 GLU A C 1
ATOM 1372 O O . GLU A 1 179 ? -14.171 -9.186 -5.125 1.00 90.56 179 GLU A O 1
ATOM 1377 N N . LEU A 1 180 ? -13.471 -10.710 -3.623 1.00 93.38 180 LEU A N 1
AT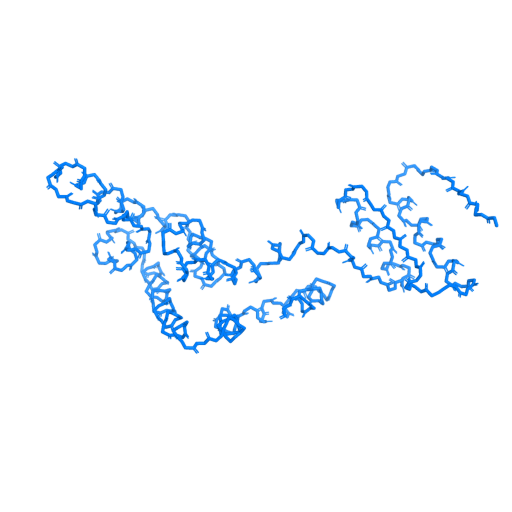OM 1378 C CA . LEU A 1 180 ? -13.239 -9.753 -2.548 1.00 93.38 180 LEU A CA 1
ATOM 1379 C C . LEU A 1 180 ? -12.128 -8.765 -2.923 1.00 93.38 180 LEU A C 1
ATOM 1381 O O . LEU A 1 180 ? -12.317 -7.560 -2.786 1.00 93.38 180 LEU A O 1
ATOM 1385 N N . SER A 1 181 ? -11.001 -9.244 -3.459 1.00 92.38 181 SER A N 1
ATOM 1386 C CA . SER A 1 181 ? -9.905 -8.382 -3.909 1.00 92.38 181 SER A CA 1
ATOM 1387 C C . SER A 1 181 ? -10.340 -7.418 -5.009 1.00 92.38 181 SER A C 1
ATOM 1389 O O . SER A 1 181 ? -10.040 -6.231 -4.914 1.00 92.38 181 SER A O 1
ATOM 1391 N N . ARG A 1 182 ? -11.097 -7.887 -6.011 1.00 89.50 182 ARG A N 1
ATOM 1392 C CA . ARG A 1 182 ? -11.671 -7.007 -7.044 1.00 89.50 182 ARG A CA 1
ATOM 1393 C C . ARG A 1 182 ? -12.596 -5.959 -6.442 1.00 89.50 182 ARG A C 1
ATOM 1395 O O . ARG A 1 182 ? -12.443 -4.781 -6.730 1.00 89.50 182 ARG A O 1
ATOM 1402 N N . THR A 1 183 ? -13.490 -6.377 -5.549 1.00 91.88 183 THR A N 1
ATOM 1403 C CA . THR A 1 183 ? -14.425 -5.465 -4.878 1.00 91.88 183 THR A CA 1
ATOM 1404 C C . THR A 1 183 ? -13.689 -4.385 -4.087 1.00 91.88 183 THR A C 1
ATOM 1406 O O . THR A 1 183 ? -14.075 -3.220 -4.145 1.00 91.88 183 THR A O 1
ATOM 1409 N N . ILE A 1 184 ? -12.622 -4.750 -3.368 1.00 91.94 184 ILE A N 1
ATOM 1410 C CA . ILE A 1 184 ? -11.783 -3.793 -2.641 1.00 91.94 184 ILE A CA 1
ATOM 1411 C C . ILE A 1 184 ? -11.145 -2.808 -3.624 1.00 91.94 184 ILE A C 1
ATOM 1413 O O . ILE A 1 184 ? -11.312 -1.610 -3.441 1.00 91.94 184 ILE A O 1
ATOM 1417 N N . LEU A 1 185 ? -10.474 -3.288 -4.676 1.00 88.19 185 LEU A N 1
ATOM 1418 C CA . LEU A 1 185 ? -9.797 -2.430 -5.663 1.00 88.19 185 LEU A CA 1
ATOM 1419 C C . LEU A 1 185 ? -10.758 -1.461 -6.368 1.00 88.19 185 LEU A C 1
ATOM 1421 O O . LEU A 1 185 ? -10.426 -0.290 -6.563 1.00 88.19 185 LEU A O 1
ATOM 1425 N N . ASP A 1 186 ? -11.957 -1.929 -6.715 1.00 86.50 186 ASP A N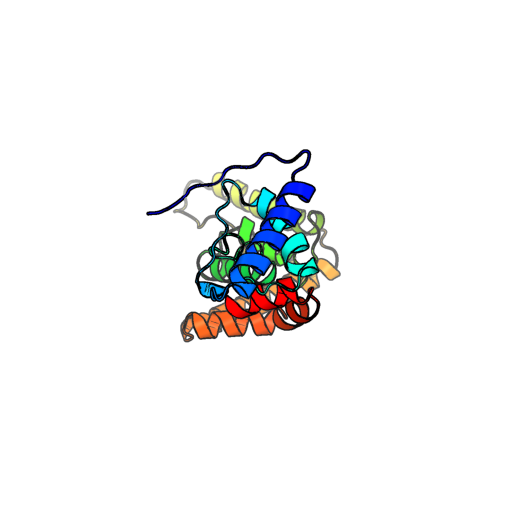 1
ATOM 1426 C CA . ASP A 1 186 ? -12.986 -1.111 -7.358 1.00 86.50 186 ASP A CA 1
ATOM 1427 C C . ASP A 1 186 ? -13.501 -0.015 -6.413 1.00 86.50 186 ASP A C 1
ATOM 1429 O O . ASP A 1 186 ? -13.674 1.133 -6.822 1.00 86.50 186 ASP A O 1
ATOM 1433 N N . ARG A 1 187 ? -13.713 -0.345 -5.131 1.00 83.56 187 ARG A N 1
ATOM 1434 C CA . ARG A 1 187 ? -14.206 0.604 -4.117 1.00 83.56 187 ARG A CA 1
ATOM 1435 C C . ARG A 1 187 ? -13.139 1.588 -3.643 1.00 83.56 187 ARG A C 1
ATOM 1437 O O . ARG A 1 187 ? -13.470 2.734 -3.345 1.00 83.56 187 ARG A O 1
ATOM 1444 N N . THR A 1 188 ? -11.875 1.172 -3.573 1.00 76.44 188 THR A N 1
ATOM 1445 C CA . THR A 1 188 ? -10.768 2.049 -3.166 1.00 76.44 188 THR A CA 1
ATOM 1446 C C . THR A 1 188 ? -10.321 2.988 -4.281 1.00 76.44 188 THR A C 1
ATOM 1448 O O . THR A 1 188 ? -9.576 3.924 -4.006 1.00 76.44 188 THR A O 1
ATOM 1451 N N . GLY A 1 189 ? -10.795 2.785 -5.516 1.00 72.44 189 GLY A N 1
ATOM 1452 C CA . GLY A 1 189 ? -10.417 3.604 -6.667 1.00 72.44 189 GLY A CA 1
ATOM 1453 C C . GLY A 1 189 ? -9.015 3.297 -7.195 1.00 72.44 189 GLY A C 1
ATOM 1454 O O . GLY A 1 189 ? -8.481 4.083 -7.974 1.00 72.44 189 GLY A O 1
ATOM 1455 N N . ALA A 1 190 ? -8.443 2.147 -6.820 1.00 69.12 190 ALA A N 1
ATOM 1456 C CA . ALA A 1 190 ? -7.085 1.739 -7.180 1.00 69.12 190 ALA A CA 1
ATOM 1457 C C . ALA A 1 190 ? -6.818 1.808 -8.694 1.00 69.12 190 ALA A C 1
ATOM 1459 O O . ALA A 1 190 ? -5.727 2.162 -9.125 1.00 69.12 190 ALA A O 1
ATOM 1460 N N . TRP A 1 191 ? -7.826 1.526 -9.522 1.00 64.62 191 TRP A N 1
ATOM 1461 C CA . TRP A 1 191 ? -7.693 1.598 -10.979 1.00 64.62 191 TRP A CA 1
ATOM 1462 C C . TRP A 1 191 ? -7.451 3.017 -11.506 1.00 64.62 191 TRP A C 1
ATOM 1464 O O . TRP A 1 191 ? -6.670 3.190 -12.437 1.00 64.62 191 TRP A O 1
ATOM 1474 N N . ALA A 1 192 ? -8.079 4.030 -10.903 1.00 62.72 192 ALA A N 1
ATOM 1475 C CA . ALA A 1 192 ? -7.901 5.423 -11.308 1.00 62.72 192 ALA A CA 1
ATOM 1476 C C . ALA A 1 192 ? -6.521 5.962 -10.898 1.00 62.72 192 ALA A C 1
ATOM 1478 O O . ALA A 1 192 ? -5.917 6.738 -11.641 1.00 62.72 192 ALA A O 1
ATOM 1479 N N . ASP A 1 193 ? -6.010 5.510 -9.751 1.00 59.84 193 ASP A N 1
ATOM 1480 C CA . ASP A 1 193 ? -4.670 5.855 -9.275 1.00 59.84 193 ASP A CA 1
ATOM 1481 C C . ASP A 1 193 ? -3.596 5.210 -10.172 1.00 59.84 193 ASP A C 1
ATOM 1483 O O . ASP A 1 193 ? -2.706 5.915 -10.658 1.00 59.84 193 ASP A O 1
ATOM 1487 N N . LEU A 1 194 ? -3.760 3.932 -10.543 1.00 58.94 194 LEU A N 1
ATOM 1488 C CA . LEU A 1 194 ? -2.892 3.229 -11.501 1.00 58.94 194 LEU A CA 1
ATOM 1489 C C . LEU A 1 194 ? -2.880 3.873 -12.893 1.00 58.94 194 LEU A C 1
ATOM 1491 O O . LEU A 1 194 ? -1.830 3.939 -13.536 1.00 58.94 194 LEU A O 1
ATOM 1495 N N . ASP A 1 195 ? -4.030 4.359 -13.367 1.00 55.53 195 ASP A N 1
ATOM 1496 C CA . ASP A 1 195 ? -4.156 5.048 -14.659 1.00 55.53 195 ASP A CA 1
ATOM 1497 C C . ASP A 1 195 ? -3.426 6.396 -14.698 1.00 55.53 195 ASP A C 1
ATOM 1499 O O . ASP A 1 195 ? -3.100 6.892 -15.779 1.00 55.53 195 ASP A O 1
ATOM 1503 N N . SER A 1 196 ? -3.134 6.975 -13.531 1.00 56.97 196 SER A N 1
ATOM 1504 C CA . SER A 1 196 ? -2.375 8.220 -13.400 1.00 56.97 196 SER A CA 1
ATOM 1505 C C . SER A 1 196 ? -0.854 8.017 -13.309 1.00 56.97 196 SER A C 1
ATOM 1507 O O . SER A 1 196 ? -0.100 8.992 -13.387 1.00 56.97 196 SER A O 1
ATOM 1509 N N . MET A 1 197 ? -0.388 6.770 -13.161 1.00 53.94 197 MET A N 1
ATOM 1510 C CA . MET A 1 197 ? 1.033 6.436 -13.045 1.00 53.94 197 MET A CA 1
ATOM 1511 C C . MET A 1 197 ? 1.760 6.464 -14.398 1.00 53.94 197 MET A C 1
ATOM 1513 O O . MET A 1 197 ? 1.166 6.290 -15.462 1.00 53.94 197 MET A O 1
ATOM 1517 N N . ASP A 1 198 ? 3.087 6.633 -14.353 1.00 51.59 198 ASP A N 1
ATOM 1518 C CA . ASP A 1 198 ? 3.952 6.516 -15.533 1.00 51.59 198 ASP A CA 1
ATOM 1519 C C . ASP A 1 198 ? 3.717 5.171 -16.265 1.00 51.59 198 ASP A C 1
ATOM 1521 O O . ASP A 1 198 ? 3.613 4.133 -15.596 1.00 51.59 198 ASP A O 1
ATOM 1525 N N . PRO A 1 199 ? 3.662 5.140 -17.615 1.00 46.06 199 PRO A N 1
ATOM 1526 C CA . PRO A 1 199 ? 3.321 3.942 -18.387 1.00 46.06 199 PRO A CA 1
ATOM 1527 C C . PRO A 1 199 ? 4.169 2.704 -18.060 1.00 46.06 199 PRO A C 1
ATOM 1529 O O . PRO A 1 199 ? 3.673 1.580 -18.152 1.00 46.06 199 PRO A O 1
ATOM 1532 N N . SER A 1 200 ? 5.431 2.893 -17.655 1.00 47.50 200 SER A N 1
ATOM 1533 C CA . SER A 1 200 ? 6.325 1.789 -17.282 1.00 47.50 200 SER A CA 1
ATOM 1534 C C . SER A 1 200 ? 5.985 1.175 -15.915 1.00 47.50 200 SER A C 1
ATOM 1536 O O . SER A 1 200 ? 6.047 -0.045 -15.752 1.00 47.50 200 SER A O 1
ATOM 1538 N N . ALA A 1 201 ? 5.551 1.992 -14.950 1.00 47.69 201 ALA A N 1
ATOM 1539 C CA . ALA A 1 201 ? 5.120 1.543 -13.627 1.00 47.69 201 ALA A CA 1
ATOM 1540 C C . ALA A 1 201 ? 3.702 0.943 -13.667 1.00 47.69 201 ALA A C 1
ATOM 1542 O O . ALA A 1 201 ? 3.455 -0.106 -13.067 1.00 47.69 201 ALA A O 1
ATOM 1543 N N . GLY A 1 202 ? 2.799 1.553 -14.444 1.00 44.25 202 GLY A N 1
ATOM 1544 C CA . GLY A 1 202 ? 1.417 1.095 -14.603 1.00 44.25 202 GLY A CA 1
ATOM 1545 C C . GLY A 1 202 ? 1.290 -0.253 -15.323 1.00 44.25 202 GLY A C 1
ATOM 1546 O O . GLY A 1 202 ? 0.409 -1.045 -14.989 1.00 44.25 202 GLY A O 1
ATOM 1547 N N . LEU A 1 203 ? 2.179 -0.566 -16.276 1.00 42.44 203 LEU A N 1
ATOM 1548 C CA . LEU A 1 203 ? 2.195 -1.876 -16.944 1.00 42.44 203 LEU A CA 1
ATOM 1549 C C . LEU A 1 203 ? 2.619 -3.000 -15.987 1.00 42.44 203 LEU A C 1
ATOM 1551 O O . LEU A 1 203 ? 2.013 -4.069 -15.988 1.00 42.44 203 LEU A O 1
ATOM 1555 N N . SER A 1 204 ? 3.622 -2.750 -15.140 1.00 43.62 204 SER A N 1
ATOM 1556 C CA . SER A 1 204 ? 4.066 -3.721 -14.136 1.00 43.62 204 SER A CA 1
ATOM 1557 C C . SER A 1 204 ? 2.980 -3.976 -13.089 1.00 43.62 204 SER A C 1
ATOM 1559 O O . SER A 1 204 ? 2.687 -5.125 -12.785 1.00 43.62 204 SER A O 1
ATOM 1561 N N . ALA A 1 205 ? 2.314 -2.935 -12.584 1.00 46.00 205 ALA A N 1
ATOM 1562 C CA . ALA A 1 205 ? 1.210 -3.104 -11.638 1.00 46.00 205 ALA A CA 1
ATOM 1563 C C . ALA A 1 205 ? 0.025 -3.887 -12.241 1.00 46.00 205 ALA A C 1
ATOM 1565 O O . ALA A 1 205 ? -0.485 -4.803 -11.602 1.00 46.00 205 ALA A O 1
ATOM 1566 N N . ARG A 1 206 ? -0.348 -3.604 -13.498 1.00 48.69 206 ARG A N 1
ATOM 1567 C CA . ARG A 1 206 ? -1.426 -4.311 -14.218 1.00 48.69 206 ARG A CA 1
ATOM 1568 C C . ARG A 1 206 ? -1.168 -5.793 -14.463 1.00 48.69 206 ARG A C 1
ATOM 1570 O O . ARG A 1 206 ? -2.120 -6.551 -14.533 1.00 48.69 206 ARG A O 1
ATOM 1577 N N . LEU A 1 207 ? 0.084 -6.200 -14.657 1.00 46.69 207 LEU A N 1
ATOM 1578 C CA . LEU A 1 207 ? 0.423 -7.606 -14.8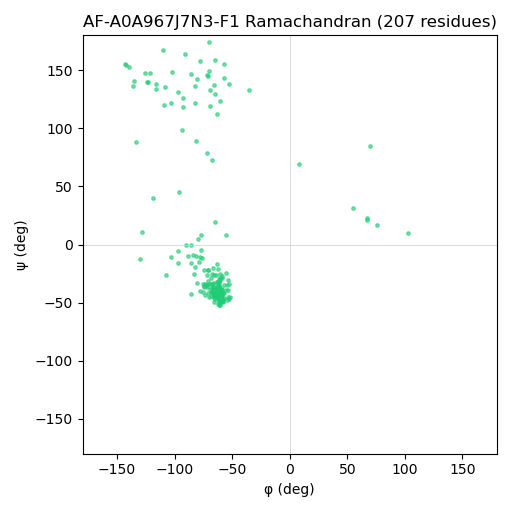98 1.00 46.69 207 LEU A CA 1
ATOM 1579 C C . LEU A 1 207 ? 0.447 -8.443 -13.610 1.00 46.69 207 LEU A C 1
ATOM 1581 O O . LEU A 1 207 ? 0.457 -9.668 -13.692 1.00 46.69 207 LEU A O 1
ATOM 1585 N N . ASN A 1 208 ? 0.473 -7.800 -12.438 1.00 46.25 208 ASN A N 1
ATOM 1586 C CA . ASN A 1 208 ? 0.496 -8.483 -11.142 1.00 46.25 208 ASN A CA 1
ATOM 1587 C C . ASN A 1 208 ? -0.852 -8.494 -10.401 1.00 46.25 208 ASN A C 1
ATOM 1589 O O . ASN A 1 208 ? -0.960 -9.177 -9.380 1.00 46.25 208 ASN A O 1
ATOM 1593 N N . LEU A 1 209 ? -1.832 -7.720 -10.873 1.00 46.72 209 LEU A N 1
ATOM 1594 C CA . LEU A 1 209 ? -3.224 -7.726 -10.409 1.00 46.72 209 LEU A CA 1
ATOM 1595 C C . LEU A 1 209 ? -4.072 -8.637 -11.305 1.00 46.72 209 LEU A C 1
ATOM 1597 O O . LEU A 1 209 ? -4.946 -9.344 -10.754 1.00 46.72 209 LEU A O 1
#

Solvent-accessible surface area (backbone atoms only — not comparable to full-atom values): 12556 Å² total; per-residue (Å²): 135,91,85,86,85,88,87,87,60,99,41,71,63,57,41,20,42,52,49,35,54,48,53,51,54,45,35,77,72,70,45,58,70,90,80,60,85,87,87,74,96,50,76,83,65,46,58,54,35,50,54,28,22,55,77,70,71,51,85,83,81,78,84,77,69,91,44,54,77,67,38,65,56,53,37,50,51,50,22,52,55,44,36,74,75,39,61,68,40,52,70,35,48,49,50,55,43,52,27,92,84,48,59,42,53,77,77,68,49,46,45,36,55,52,50,32,52,50,54,52,54,55,56,67,71,53,78,86,64,78,90,70,78,79,75,26,63,56,58,36,58,79,41,54,91,77,42,67,91,66,53,69,72,51,52,53,35,46,51,52,49,54,51,53,52,53,54,49,54,60,49,56,76,78,44,54,72,68,55,43,52,49,52,49,39,67,73,68,43,37,64,63,58,44,70,71,44,58,72,73,59,32,53,56,54,61,76,75,107